Protein AF-Q6MTK4-F1 (afdb_monomer_lite)

Sequence (195 aa):
MFCILNFSNILISFLIGVLLAFVKTGQNRVIIFNFYILFFTCCLLFVLILKMIQFFFNKNLEDKTTYIVLTNQVSRNKFFISQYFLIILILAINVLVSFLLINLAYSVFNRFKYDIFILKMTLVYLLYNLFASFCLINFISMLMFLFSLQTTTIICTLLLSLCFVANIPMSFVRANEKSYSIKVLTQIITMKILS

Foldseek 3Di:
DLVVLLVVLLVLLQVLLQVLQPDPDPVVSVLSVVVSLLCCLLPRLLVNLLVLLCCVVVVCVPVCVVVVVVVVVDDPVVVVVVSLVVSLVVSLVSLVSSLCSSVVSNCVSNVNPDDPVVVVVSVVSSVVSSVSSVVSNVVLVVVVVVDPSVVSVVVSVVVSVVSVVVVVVVSVVVVVVVVVVVVVVVVVVVVVVVD

Structure (mmCIF, N/CA/C/O backbone):
data_AF-Q6MTK4-F1
#
_entry.id   AF-Q6MTK4-F1
#
loop_
_atom_site.group_PDB
_atom_site.id
_atom_site.type_symbol
_atom_site.label_atom_id
_atom_site.label_alt_id
_atom_site.label_comp_id
_atom_site.label_asym_id
_atom_site.label_entity_id
_atom_site.label_seq_id
_atom_site.pdbx_PDB_ins_code
_atom_site.Cartn_x
_atom_site.Cartn_y
_atom_site.Cartn_z
_atom_site.occupancy
_atom_site.B_iso_or_equiv
_atom_site.auth_seq_id
_atom_site.auth_comp_id
_atom_site.auth_asym_id
_atom_site.auth_atom_id
_atom_site.pdbx_PDB_model_num
ATOM 1 N N . MET A 1 1 ? 1.051 -16.784 -8.066 1.00 60.72 1 MET A N 1
ATOM 2 C CA . MET A 1 1 ? 1.535 -15.957 -6.932 1.00 60.72 1 MET A CA 1
ATOM 3 C C . MET A 1 1 ? 0.798 -14.621 -6.820 1.00 60.72 1 MET A C 1
ATOM 5 O O . MET A 1 1 ? 0.265 -14.350 -5.755 1.00 60.72 1 MET A O 1
ATOM 9 N N . PHE A 1 2 ? 0.694 -13.822 -7.890 1.00 63.38 2 PHE A N 1
ATOM 10 C CA . PHE A 1 2 ? -0.024 -12.533 -7.863 1.00 63.38 2 PHE A CA 1
ATOM 11 C C . PHE A 1 2 ? -1.492 -12.652 -7.403 1.00 63.38 2 PHE A C 1
ATOM 13 O O . PHE A 1 2 ? -1.916 -11.924 -6.513 1.00 63.38 2 PHE A O 1
ATOM 20 N N . CYS A 1 3 ? -2.242 -13.639 -7.910 1.00 66.50 3 CYS A N 1
ATOM 21 C CA . CYS A 1 3 ? -3.623 -13.898 -7.472 1.00 66.50 3 CYS A CA 1
ATOM 22 C C . CYS A 1 3 ? -3.727 -14.239 -5.977 1.00 66.50 3 CYS A C 1
ATOM 24 O O . CYS A 1 3 ? -4.651 -13.785 -5.315 1.00 66.50 3 CYS A O 1
ATOM 26 N N . ILE A 1 4 ? -2.757 -14.985 -5.436 1.00 74.12 4 ILE A N 1
ATOM 27 C CA . ILE A 1 4 ? -2.718 -15.370 -4.015 1.00 74.12 4 ILE A CA 1
ATOM 28 C C . ILE A 1 4 ? -2.486 -14.130 -3.141 1.00 74.12 4 ILE A C 1
ATOM 30 O O . ILE A 1 4 ? -3.143 -13.963 -2.119 1.00 74.12 4 ILE A O 1
ATOM 34 N N . LEU A 1 5 ? -1.590 -13.234 -3.568 1.00 73.31 5 LEU A N 1
ATOM 35 C CA . LEU A 1 5 ? -1.302 -11.977 -2.871 1.00 73.31 5 LEU A CA 1
ATOM 36 C C . LEU A 1 5 ? -2.512 -11.033 -2.863 1.00 73.31 5 LEU A C 1
ATOM 38 O O . LEU A 1 5 ? -2.860 -10.511 -1.809 1.00 73.31 5 LEU A O 1
ATOM 42 N N . ASN A 1 6 ? -3.197 -10.875 -4.000 1.00 74.56 6 ASN A N 1
ATOM 43 C CA . ASN A 1 6 ? -4.421 -10.070 -4.066 1.00 74.56 6 ASN A CA 1
ATOM 44 C C . ASN A 1 6 ? -5.559 -10.683 -3.238 1.00 74.56 6 ASN A C 1
ATOM 46 O O . ASN A 1 6 ? -6.268 -9.961 -2.542 1.00 74.56 6 ASN A O 1
ATOM 50 N N . PHE A 1 7 ? -5.710 -12.010 -3.260 1.00 75.44 7 PHE A N 1
ATOM 51 C CA . PHE A 1 7 ? -6.707 -12.698 -2.441 1.00 75.44 7 PHE A CA 1
ATOM 52 C C . PHE A 1 7 ? -6.439 -12.512 -0.942 1.00 75.44 7 PHE A C 1
ATOM 54 O O . PHE A 1 7 ? -7.348 -12.169 -0.192 1.00 75.44 7 PHE A O 1
ATOM 61 N N . SER A 1 8 ? -5.180 -12.654 -0.514 1.00 75.38 8 SER A N 1
ATOM 62 C CA . SER A 1 8 ? -4.762 -12.373 0.864 1.00 75.38 8 SER A CA 1
ATOM 63 C C . SER A 1 8 ? -5.071 -10.926 1.265 1.00 75.38 8 SER A C 1
ATOM 65 O O . SER A 1 8 ? -5.618 -10.679 2.338 1.00 75.38 8 SER A O 1
ATOM 67 N N . ASN A 1 9 ? -4.815 -9.970 0.365 1.00 78.00 9 ASN A N 1
ATOM 68 C CA . ASN A 1 9 ? -5.098 -8.556 0.597 1.00 78.00 9 ASN A CA 1
ATOM 69 C C . ASN A 1 9 ? -6.597 -8.277 0.829 1.00 78.00 9 ASN A C 1
ATOM 71 O O . ASN A 1 9 ? -6.975 -7.556 1.756 1.00 78.00 9 ASN A O 1
ATOM 75 N N . ILE A 1 10 ? -7.457 -8.900 0.020 1.00 79.06 10 ILE A N 1
ATOM 76 C CA . ILE A 1 10 ? -8.918 -8.825 0.155 1.00 79.06 10 ILE A CA 1
ATOM 77 C C . ILE A 1 10 ? -9.374 -9.448 1.479 1.00 79.06 10 ILE A C 1
ATOM 79 O O . ILE A 1 10 ? -10.159 -8.840 2.207 1.00 79.06 10 ILE A O 1
ATOM 83 N N . LEU A 1 11 ? -8.856 -10.632 1.818 1.00 79.81 11 LEU A N 1
ATOM 84 C CA . LEU A 1 11 ? -9.228 -11.369 3.026 1.00 79.81 11 LEU A CA 1
ATOM 85 C C . LEU A 1 11 ? -8.862 -10.585 4.295 1.00 79.81 11 LEU A C 1
ATOM 87 O O . LEU A 1 11 ? -9.687 -10.437 5.195 1.00 79.81 11 LEU A O 1
ATOM 91 N N . ILE A 1 12 ? -7.655 -10.021 4.344 1.00 78.00 12 ILE A N 1
ATOM 92 C CA . ILE A 1 12 ? -7.174 -9.222 5.478 1.00 78.00 12 ILE A CA 1
ATOM 93 C C . ILE A 1 12 ? -7.976 -7.919 5.621 1.00 78.00 12 ILE A C 1
ATOM 95 O O . ILE A 1 12 ? -8.372 -7.564 6.733 1.00 78.00 12 ILE A O 1
ATOM 99 N N . SER A 1 13 ? -8.296 -7.252 4.506 1.00 76.81 13 SER A N 1
ATOM 100 C CA . SER A 1 13 ? -9.157 -6.058 4.506 1.00 76.81 13 SER A CA 1
ATOM 101 C C . SER A 1 13 ? -10.563 -6.363 5.033 1.00 76.81 13 SER A C 1
ATOM 103 O O . SER A 1 13 ? -11.126 -5.590 5.810 1.00 76.81 13 SER A O 1
ATOM 105 N N . PHE A 1 14 ? -11.118 -7.519 4.659 1.00 77.31 14 PHE A N 1
ATOM 106 C CA . PHE A 1 14 ? -12.426 -7.969 5.124 1.00 77.31 14 PHE A CA 1
ATOM 107 C C . PHE A 1 14 ? -12.434 -8.290 6.626 1.00 77.31 14 PHE A C 1
ATOM 109 O O . PHE A 1 14 ? -13.277 -7.766 7.354 1.00 77.31 14 PHE A O 1
ATOM 116 N N . LEU A 1 15 ? -11.470 -9.084 7.113 1.00 77.94 15 LEU A N 1
ATOM 117 C CA . LEU A 1 15 ? -11.351 -9.436 8.537 1.00 77.94 15 LEU A CA 1
ATOM 118 C C . LEU A 1 15 ? -11.290 -8.199 9.437 1.00 77.94 15 LEU A C 1
ATOM 120 O O . LEU A 1 15 ? -11.853 -8.181 10.529 1.00 77.94 15 LEU A O 1
ATOM 124 N N . ILE A 1 16 ? -10.629 -7.145 8.974 1.00 74.81 16 ILE A N 1
ATOM 125 C CA . ILE A 1 16 ? -10.459 -5.922 9.754 1.00 74.81 16 ILE A CA 1
ATOM 126 C C . ILE A 1 16 ? -11.724 -5.072 9.752 1.00 74.81 16 ILE A C 1
ATOM 128 O O . ILE A 1 16 ? -12.094 -4.542 10.801 1.00 74.81 16 ILE A O 1
ATOM 132 N N . GLY A 1 17 ? -12.434 -5.002 8.624 1.00 69.31 17 GLY A N 1
ATOM 133 C CA . GLY A 1 17 ? -13.769 -4.406 8.575 1.00 69.31 17 GLY A CA 1
ATOM 134 C C . GLY A 1 17 ? -14.740 -5.071 9.560 1.00 69.31 17 GLY A C 1
ATOM 135 O O . GLY A 1 17 ? -15.488 -4.377 10.249 1.00 69.31 17 GLY A O 1
ATOM 136 N N . VAL A 1 18 ? -14.658 -6.400 9.702 1.00 72.44 18 VAL A N 1
ATOM 137 C CA . VAL A 1 18 ? -15.416 -7.171 10.703 1.00 72.44 18 VAL A CA 1
ATOM 138 C C . VAL A 1 18 ? -14.974 -6.809 12.128 1.00 72.44 18 VAL A C 1
ATOM 140 O O . VAL A 1 18 ? -15.808 -6.459 12.961 1.00 72.44 18 VAL A O 1
ATOM 143 N N . LEU A 1 19 ? -13.668 -6.835 12.422 1.00 75.19 19 LEU A N 1
ATOM 144 C CA . LEU A 1 19 ? -13.130 -6.524 13.756 1.00 75.19 19 LEU A CA 1
ATOM 145 C C . LEU A 1 19 ? -13.507 -5.113 14.232 1.00 75.19 19 LEU A C 1
ATOM 147 O O . LEU A 1 19 ? -13.861 -4.926 15.396 1.00 75.19 19 LEU A O 1
ATOM 151 N N . LEU A 1 20 ? -13.493 -4.124 13.335 1.00 70.31 20 LEU A N 1
ATOM 152 C CA . LEU A 1 20 ? -13.899 -2.746 13.634 1.00 70.31 20 LEU A CA 1
ATOM 153 C C . LEU A 1 20 ? -15.371 -2.629 14.038 1.00 70.31 20 LEU A C 1
ATOM 155 O O . LEU A 1 20 ? -15.706 -1.768 14.853 1.00 70.31 20 LEU A O 1
ATOM 159 N N . ALA A 1 21 ? -16.241 -3.483 13.497 1.00 66.81 21 ALA A N 1
ATOM 160 C CA . ALA A 1 21 ? -17.661 -3.474 13.823 1.00 66.81 21 ALA A CA 1
ATOM 161 C C . ALA A 1 21 ? -17.961 -4.054 15.217 1.00 66.81 21 ALA A C 1
ATOM 163 O O . ALA A 1 21 ? -18.897 -3.611 15.881 1.00 66.81 21 ALA A O 1
ATOM 164 N N . PHE A 1 22 ? -17.147 -4.998 15.702 1.00 70.62 22 PHE A N 1
ATOM 165 C CA . PHE A 1 22 ? -17.335 -5.607 17.025 1.00 70.62 22 PHE A CA 1
ATOM 166 C C . PHE A 1 22 ? -16.818 -4.744 18.188 1.00 70.62 22 PHE A C 1
ATOM 168 O O . PHE A 1 22 ? -17.262 -4.902 19.328 1.00 70.62 22 PHE A O 1
ATOM 175 N N . VAL A 1 23 ? -15.906 -3.803 17.932 1.00 70.81 23 VAL A N 1
ATOM 176 C CA . VAL A 1 23 ? -15.294 -2.979 18.985 1.00 70.81 23 VAL A CA 1
ATOM 177 C C . VAL A 1 23 ? -16.177 -1.773 19.305 1.00 70.81 23 VAL A C 1
ATOM 179 O O . VAL A 1 23 ? -16.323 -0.852 18.507 1.00 70.81 23 VAL A O 1
ATOM 182 N N . LYS A 1 24 ? -16.754 -1.726 20.510 1.00 62.00 24 LYS A N 1
ATOM 183 C CA . LYS A 1 24 ? -17.695 -0.660 20.907 1.00 62.00 24 LYS A CA 1
ATOM 184 C C . LYS A 1 24 ? -17.018 0.641 21.359 1.00 62.00 24 LYS A C 1
ATOM 186 O O . LYS A 1 24 ? -17.607 1.704 21.190 1.00 62.00 24 LYS A O 1
ATOM 191 N N . THR A 1 25 ? -15.785 0.591 21.867 1.00 69.12 25 THR A N 1
ATOM 192 C CA . THR A 1 25 ? -15.060 1.762 22.394 1.00 69.12 25 THR A CA 1
ATOM 193 C C . THR A 1 25 ? -14.226 2.471 21.320 1.00 69.12 25 THR A C 1
ATOM 195 O O . THR A 1 25 ? -13.379 1.864 20.665 1.00 69.12 25 THR A O 1
ATOM 198 N N . GLY A 1 26 ? -14.419 3.787 21.161 1.00 62.69 26 GLY A N 1
ATOM 199 C CA . GLY A 1 26 ? -13.743 4.584 20.125 1.00 62.69 26 GLY A CA 1
ATOM 200 C C . GLY A 1 26 ? -12.209 4.570 20.210 1.00 62.69 26 GLY A C 1
ATOM 201 O O . GLY A 1 26 ? -11.541 4.496 19.183 1.00 62.69 26 GLY A O 1
ATOM 202 N N . GLN A 1 27 ? -11.634 4.552 21.419 1.00 64.38 27 GLN A N 1
ATOM 203 C CA . GLN A 1 27 ? -10.176 4.478 21.601 1.00 64.38 27 GLN A CA 1
ATOM 204 C C . GLN A 1 27 ? -9.577 3.147 21.122 1.00 64.38 27 GLN A C 1
ATOM 206 O O . GLN A 1 27 ? -8.535 3.158 20.467 1.00 64.38 27 GLN A O 1
ATOM 211 N N . ASN A 1 28 ? -10.239 2.016 21.388 1.00 66.44 28 ASN A N 1
ATOM 212 C CA . ASN A 1 28 ? -9.740 0.708 20.956 1.00 66.44 28 ASN A CA 1
ATOM 213 C C . ASN A 1 28 ? -9.882 0.524 19.441 1.00 66.44 28 ASN A C 1
ATOM 215 O O . ASN A 1 28 ? -8.996 -0.071 18.828 1.00 66.44 28 ASN A O 1
ATOM 219 N N . ARG A 1 29 ? -10.922 1.106 18.815 1.00 68.25 29 ARG A N 1
ATOM 220 C CA . ARG A 1 29 ? -11.047 1.138 17.344 1.00 68.25 29 ARG A CA 1
ATOM 221 C C . ARG A 1 29 ? -9.829 1.797 16.696 1.00 68.25 29 ARG A C 1
ATOM 223 O O . ARG A 1 29 ? -9.283 1.255 15.744 1.00 68.25 29 ARG A O 1
ATOM 230 N N . VAL A 1 30 ? -9.369 2.928 17.239 1.00 67.75 30 VAL A N 1
ATOM 231 C CA . VAL A 1 30 ? -8.218 3.668 16.693 1.00 67.75 30 VAL A CA 1
ATOM 232 C C . VAL A 1 30 ? -6.913 2.881 16.822 1.00 67.75 30 VAL A C 1
ATOM 234 O O . VAL A 1 30 ? -6.107 2.887 15.897 1.00 67.75 30 VAL A O 1
ATOM 237 N N . ILE A 1 31 ? -6.695 2.191 17.946 1.00 68.94 31 ILE A N 1
ATOM 238 C CA . ILE A 1 31 ? -5.474 1.399 18.168 1.00 68.94 31 ILE A CA 1
ATOM 239 C C . ILE A 1 31 ? -5.417 0.215 17.195 1.00 68.94 31 ILE A C 1
ATOM 241 O O . ILE A 1 31 ? -4.400 0.025 16.528 1.00 68.94 31 ILE A O 1
ATOM 245 N N . ILE A 1 32 ? -6.519 -0.531 17.066 1.00 69.94 32 ILE A N 1
ATOM 246 C CA . ILE A 1 32 ? -6.615 -1.677 16.148 1.00 69.94 32 ILE A CA 1
ATOM 247 C C . ILE A 1 32 ? -6.462 -1.213 14.696 1.00 69.94 32 ILE A C 1
ATOM 249 O O . ILE A 1 32 ? -5.734 -1.835 13.924 1.00 69.94 32 ILE A O 1
ATOM 253 N N . PHE A 1 33 ? -7.079 -0.087 14.332 1.00 72.25 33 PHE A N 1
ATOM 254 C CA . PHE A 1 33 ? -6.948 0.471 12.990 1.00 72.25 33 PHE A CA 1
ATOM 255 C C . PHE A 1 33 ? -5.520 0.942 12.691 1.00 72.25 33 PHE A C 1
ATOM 257 O O . PHE A 1 33 ? -5.000 0.652 11.623 1.00 72.25 33 PHE A O 1
ATOM 264 N N . ASN A 1 34 ? -4.837 1.606 13.626 1.00 70.38 34 ASN A N 1
ATOM 265 C CA . ASN A 1 34 ? -3.447 2.024 13.416 1.00 70.38 34 ASN A CA 1
ATOM 266 C C . ASN A 1 34 ? -2.497 0.832 13.248 1.00 70.38 34 ASN A C 1
ATOM 268 O O . ASN A 1 34 ? -1.618 0.874 12.389 1.00 70.38 34 ASN A O 1
ATOM 272 N N . PHE A 1 35 ? -2.686 -0.238 14.025 1.00 72.50 35 PHE A N 1
ATOM 273 C CA . PHE A 1 35 ? -1.920 -1.472 13.844 1.00 72.50 35 PHE A CA 1
ATOM 274 C C . PHE A 1 35 ? -2.186 -2.100 12.470 1.00 72.50 35 PHE A C 1
ATOM 276 O O . PHE A 1 35 ? -1.253 -2.502 11.777 1.00 72.50 35 PHE A O 1
ATOM 283 N N . TYR A 1 36 ? -3.451 -2.115 12.041 1.00 75.00 36 TYR A N 1
ATOM 284 C CA . TYR A 1 36 ? -3.834 -2.581 10.714 1.00 75.00 36 TYR A CA 1
ATOM 285 C C . TYR A 1 36 ? -3.172 -1.790 9.588 1.00 75.00 36 TYR A C 1
ATOM 287 O O . TYR A 1 36 ? -2.598 -2.395 8.686 1.00 75.00 36 TYR A O 1
ATOM 295 N N . ILE A 1 37 ? -3.236 -0.454 9.644 1.00 71.19 37 ILE A N 1
ATOM 296 C CA . ILE A 1 37 ? -2.606 0.417 8.646 1.00 71.19 37 ILE A CA 1
ATOM 297 C C . ILE A 1 37 ? -1.137 0.043 8.512 1.00 71.19 37 ILE A C 1
ATOM 299 O O . ILE A 1 37 ? -0.647 -0.173 7.409 1.00 71.19 37 ILE A O 1
ATOM 303 N N . LEU A 1 38 ? -0.453 -0.083 9.645 1.00 70.88 38 LEU A N 1
ATOM 304 C CA . LEU A 1 38 ? 0.968 -0.361 9.679 1.00 70.88 38 LEU A CA 1
ATOM 305 C C . LEU A 1 38 ? 1.298 -1.734 9.087 1.00 70.88 38 LEU A C 1
ATOM 307 O O . LEU A 1 38 ? 2.182 -1.843 8.242 1.00 70.88 38 LEU A O 1
ATOM 311 N N . PHE A 1 39 ? 0.550 -2.769 9.467 1.00 72.31 39 PHE A N 1
ATOM 312 C CA . PHE A 1 39 ? 0.705 -4.106 8.901 1.00 72.31 39 PHE A CA 1
ATOM 313 C C . PHE A 1 39 ? 0.428 -4.129 7.392 1.00 72.31 39 PHE A C 1
ATOM 315 O O . PHE A 1 39 ? 1.181 -4.727 6.625 1.00 72.31 39 PHE A O 1
ATOM 322 N N . PHE A 1 40 ? -0.623 -3.445 6.945 1.00 73.81 40 PHE A N 1
ATOM 323 C CA . PHE A 1 40 ? -1.000 -3.384 5.540 1.00 73.81 40 PHE A CA 1
ATOM 324 C C . PHE A 1 40 ? 0.052 -2.657 4.697 1.00 73.81 40 PHE A C 1
ATOM 326 O O . PHE A 1 40 ? 0.500 -3.185 3.678 1.00 73.81 40 PHE A O 1
ATOM 333 N N . THR A 1 41 ? 0.461 -1.456 5.116 1.00 70.19 41 THR A N 1
ATOM 334 C CA . THR A 1 41 ? 1.430 -0.632 4.384 1.00 70.19 41 THR A CA 1
ATOM 335 C C . THR A 1 41 ? 2.809 -1.285 4.385 1.00 70.19 41 THR A C 1
ATOM 337 O O . THR A 1 41 ? 3.450 -1.342 3.336 1.00 70.19 41 THR A O 1
ATOM 340 N N . CYS A 1 42 ? 3.257 -1.820 5.526 1.00 70.56 42 CYS A N 1
ATOM 341 C CA . CYS A 1 42 ? 4.552 -2.481 5.607 1.00 70.56 42 CYS A CA 1
ATOM 342 C C . CYS A 1 42 ? 4.535 -3.831 4.898 1.00 70.56 42 CYS A C 1
ATOM 344 O O . CYS A 1 42 ? 5.324 -4.011 3.991 1.00 70.56 42 CYS A O 1
ATOM 346 N N . CYS A 1 43 ? 3.667 -4.780 5.247 1.00 73.38 43 CYS A N 1
ATOM 347 C CA . CYS A 1 43 ? 3.792 -6.150 4.743 1.00 73.38 43 CYS A CA 1
ATOM 348 C C . CYS A 1 43 ? 3.125 -6.363 3.381 1.00 73.38 43 CYS A C 1
ATOM 350 O O . CYS A 1 43 ? 3.763 -6.862 2.456 1.00 73.38 43 CYS A O 1
ATOM 352 N N . LEU A 1 44 ? 1.847 -6.011 3.238 1.00 73.62 44 LEU A N 1
ATOM 353 C CA . LEU A 1 44 ? 1.079 -6.383 2.044 1.00 73.62 44 LEU A CA 1
ATOM 354 C C . LEU A 1 44 ? 1.423 -5.499 0.850 1.00 73.62 44 LEU A C 1
ATOM 356 O O . LEU A 1 44 ? 1.748 -6.005 -0.224 1.00 73.62 44 LEU A O 1
ATOM 36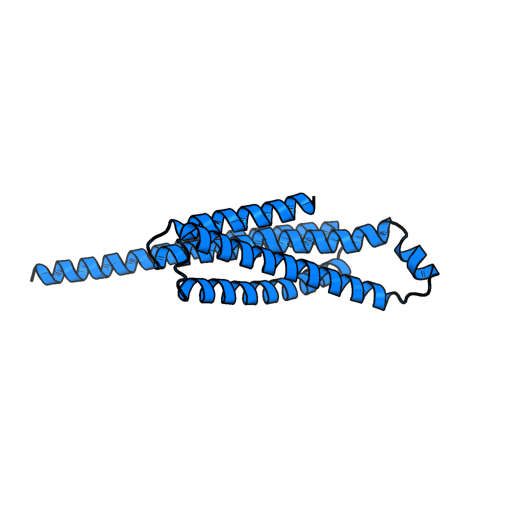0 N N . LEU A 1 45 ? 1.394 -4.182 1.047 1.00 76.31 45 LEU A N 1
ATOM 361 C CA . LEU A 1 45 ? 1.603 -3.220 -0.026 1.00 76.31 45 LEU A CA 1
ATOM 362 C C . LEU A 1 45 ? 3.049 -3.269 -0.540 1.00 76.31 45 LEU A C 1
ATOM 364 O O . LEU A 1 45 ? 3.273 -3.292 -1.748 1.00 76.31 45 LEU A O 1
ATOM 368 N N . PHE A 1 46 ? 4.030 -3.403 0.355 1.00 7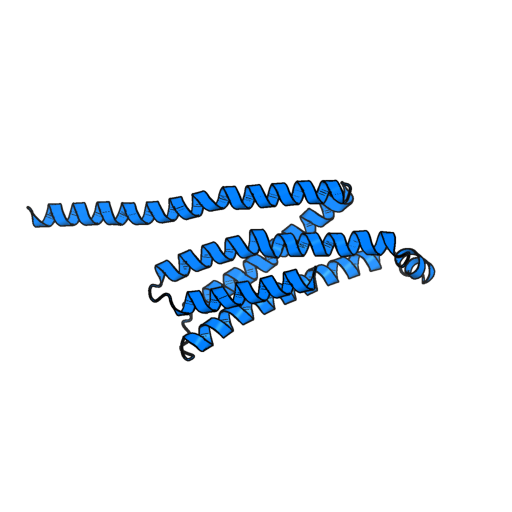9.00 46 PHE A N 1
ATOM 369 C CA . PHE A 1 46 ? 5.438 -3.533 -0.021 1.00 79.00 46 PHE A CA 1
ATOM 370 C C . PHE A 1 46 ? 5.734 -4.807 -0.824 1.00 79.00 46 PHE A C 1
ATOM 372 O O . PHE A 1 46 ? 6.351 -4.737 -1.889 1.00 79.00 46 PHE A O 1
ATOM 379 N N . VAL A 1 47 ? 5.281 -5.978 -0.352 1.00 80.38 47 VAL A N 1
ATOM 380 C CA . VAL A 1 47 ? 5.509 -7.255 -1.055 1.00 80.38 47 VAL A CA 1
ATOM 381 C C . VAL A 1 47 ? 4.818 -7.249 -2.419 1.00 80.38 47 VAL A C 1
ATOM 383 O O . VAL A 1 47 ? 5.378 -7.757 -3.395 1.00 80.38 47 VAL A O 1
ATOM 386 N N . LEU A 1 48 ? 3.634 -6.639 -2.511 1.00 78.56 48 LEU A N 1
ATOM 387 C CA . LEU A 1 48 ? 2.905 -6.496 -3.766 1.00 78.56 48 LEU A CA 1
ATOM 388 C C . LEU A 1 48 ? 3.664 -5.603 -4.759 1.00 78.56 48 LEU A C 1
ATOM 390 O O . LEU A 1 48 ? 3.854 -6.020 -5.901 1.00 78.56 48 LEU A O 1
ATOM 394 N N . ILE A 1 49 ? 4.184 -4.445 -4.332 1.00 78.69 49 ILE A N 1
ATOM 395 C CA . ILE A 1 49 ? 5.020 -3.572 -5.180 1.00 78.69 49 ILE A CA 1
ATOM 396 C C . ILE A 1 49 ? 6.275 -4.308 -5.658 1.00 78.69 49 ILE A C 1
ATOM 398 O O . ILE A 1 49 ? 6.577 -4.309 -6.851 1.00 78.69 49 ILE A O 1
ATOM 402 N N . LEU A 1 50 ? 6.987 -4.974 -4.748 1.00 78.19 50 LEU A N 1
ATOM 403 C CA . LEU A 1 50 ? 8.213 -5.703 -5.065 1.00 78.19 50 LEU A CA 1
ATOM 404 C C . LEU A 1 50 ? 7.969 -6.791 -6.115 1.00 78.19 50 LEU A C 1
ATOM 406 O O . LEU A 1 50 ? 8.720 -6.897 -7.084 1.00 78.19 50 LEU A O 1
ATOM 410 N N . LYS A 1 51 ? 6.896 -7.575 -5.969 1.00 77.62 51 LYS A N 1
ATOM 411 C CA . LYS A 1 51 ? 6.551 -8.619 -6.941 1.00 77.62 51 LYS A CA 1
ATOM 412 C C . LYS A 1 51 ? 6.101 -8.051 -8.282 1.00 77.62 51 LYS A C 1
ATOM 414 O O . LYS A 1 51 ? 6.440 -8.633 -9.309 1.00 77.62 51 LYS A O 1
ATOM 419 N N . MET A 1 52 ? 5.393 -6.924 -8.284 1.00 75.50 52 MET A N 1
ATOM 420 C CA . MET A 1 52 ? 4.996 -6.236 -9.513 1.00 75.50 52 MET A CA 1
ATOM 421 C C . MET A 1 52 ? 6.213 -5.755 -10.297 1.00 75.50 52 MET A C 1
ATOM 423 O O . MET A 1 52 ? 6.341 -6.060 -11.480 1.00 75.50 52 MET A O 1
ATOM 427 N N . ILE A 1 53 ? 7.146 -5.081 -9.628 1.00 75.56 53 ILE A N 1
ATOM 428 C CA . ILE A 1 53 ? 8.372 -4.595 -10.261 1.00 75.56 53 ILE A CA 1
ATOM 429 C C . ILE A 1 53 ? 9.210 -5.779 -10.772 1.00 75.56 53 ILE A C 1
ATOM 431 O O . ILE A 1 53 ? 9.628 -5.777 -11.925 1.00 75.56 53 ILE A O 1
ATOM 435 N N . GLN A 1 54 ? 9.377 -6.846 -9.985 1.00 72.62 54 GLN A N 1
ATOM 436 C CA . GLN A 1 54 ? 10.084 -8.055 -10.438 1.00 72.62 54 GLN A CA 1
ATOM 437 C C . GLN A 1 54 ? 9.447 -8.693 -11.671 1.00 72.62 54 GLN A C 1
ATOM 439 O O . GLN A 1 54 ? 10.157 -9.079 -12.594 1.00 72.62 54 GLN A O 1
ATOM 444 N N . PHE A 1 55 ? 8.118 -8.804 -11.697 1.00 69.88 55 PHE A N 1
ATOM 445 C CA . PHE A 1 55 ? 7.398 -9.383 -12.825 1.00 69.88 55 PHE A CA 1
ATOM 446 C C . PHE A 1 55 ? 7.598 -8.562 -14.101 1.00 69.88 55 PHE A C 1
ATOM 448 O O . PHE A 1 55 ? 7.904 -9.130 -15.145 1.00 69.88 55 PHE A O 1
ATOM 455 N N . PHE A 1 56 ? 7.485 -7.235 -14.018 1.00 68.06 56 PHE A N 1
ATOM 456 C CA . PHE A 1 56 ? 7.681 -6.363 -15.173 1.00 68.06 56 PHE A CA 1
ATOM 457 C C . PHE A 1 56 ? 9.138 -6.342 -15.655 1.00 68.06 56 PHE A C 1
ATOM 459 O O . PHE A 1 56 ? 9.375 -6.438 -16.854 1.00 68.06 56 PHE A O 1
ATOM 466 N N . PHE A 1 57 ? 10.133 -6.293 -14.771 1.00 65.00 57 PHE A N 1
ATOM 467 C CA . PHE A 1 57 ? 11.529 -6.271 -15.218 1.00 65.00 57 PHE A CA 1
ATOM 468 C C . PHE A 1 57 ? 12.027 -7.642 -15.702 1.00 65.00 57 PHE A C 1
ATOM 470 O O . PHE A 1 57 ? 12.684 -7.708 -16.738 1.00 65.00 57 PHE A O 1
ATOM 477 N N . ASN A 1 58 ? 11.687 -8.740 -15.016 1.00 61.94 58 ASN A N 1
ATOM 478 C CA . ASN A 1 58 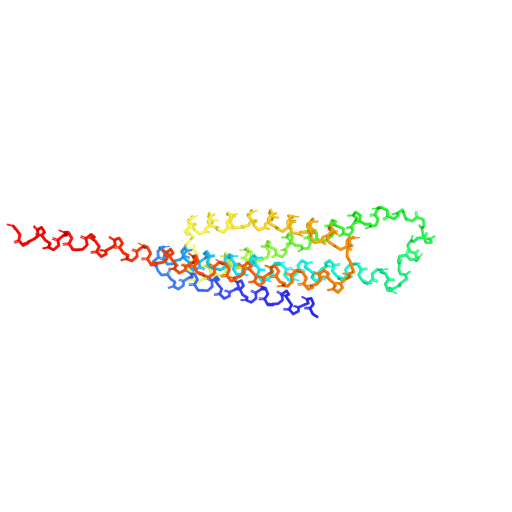? 12.214 -10.064 -15.362 1.00 61.94 58 ASN A CA 1
ATOM 479 C C . ASN A 1 58 ? 11.514 -10.668 -16.588 1.00 61.94 58 ASN A C 1
ATOM 481 O O . ASN A 1 58 ? 12.176 -11.143 -17.506 1.00 61.94 58 ASN A O 1
ATOM 485 N N . LYS A 1 59 ? 10.178 -10.568 -16.667 1.00 55.78 59 LYS A N 1
ATOM 486 C CA . LYS A 1 59 ? 9.421 -11.171 -17.773 1.00 55.78 59 LYS A CA 1
ATOM 487 C C . LYS A 1 59 ? 9.689 -10.487 -19.115 1.00 55.78 59 LYS A C 1
ATOM 489 O O . LYS A 1 59 ? 9.760 -11.157 -20.135 1.00 55.78 59 LYS A O 1
ATOM 494 N N . ASN A 1 60 ? 9.898 -9.168 -19.135 1.00 53.81 60 ASN A N 1
ATOM 495 C CA . ASN A 1 60 ? 10.217 -8.463 -20.383 1.00 53.81 60 ASN A CA 1
ATOM 496 C C . ASN A 1 60 ? 11.660 -8.698 -20.855 1.00 53.81 60 ASN A C 1
ATOM 498 O O . ASN A 1 60 ? 11.921 -8.643 -22.059 1.00 53.81 60 ASN A O 1
ATOM 502 N N . LEU A 1 61 ? 12.593 -8.994 -19.945 1.00 52.09 61 LEU A N 1
ATOM 503 C CA . LEU A 1 61 ? 13.946 -9.411 -20.320 1.00 52.09 61 LEU A CA 1
ATOM 504 C C . LEU A 1 61 ? 13.980 -10.860 -20.837 1.00 52.09 61 LEU A C 1
ATOM 506 O O . LEU A 1 61 ? 14.698 -11.132 -21.797 1.00 52.09 61 LEU A O 1
ATOM 510 N N . GLU A 1 62 ? 13.180 -11.763 -20.260 1.00 47.41 62 GLU A N 1
ATOM 511 C CA . GLU A 1 62 ? 13.169 -13.193 -20.609 1.00 47.41 62 GLU A CA 1
ATOM 512 C C . GLU A 1 62 ? 12.342 -13.528 -21.871 1.00 47.41 62 GLU A C 1
ATOM 514 O O . GLU A 1 62 ? 12.808 -14.304 -22.705 1.00 47.41 62 GLU A O 1
ATOM 519 N N . ASP A 1 63 ? 11.161 -12.928 -22.085 1.00 48.78 63 ASP A N 1
ATOM 520 C CA . ASP A 1 63 ? 10.215 -13.386 -23.130 1.00 48.78 63 ASP A CA 1
ATOM 521 C C . ASP A 1 63 ? 10.567 -12.969 -24.577 1.00 48.78 63 ASP A C 1
ATOM 523 O O . ASP A 1 63 ? 9.784 -13.210 -25.496 1.00 48.78 63 ASP A O 1
ATOM 527 N N . LYS A 1 64 ? 11.705 -12.302 -24.841 1.00 50.19 64 LYS A N 1
ATOM 528 C CA . LYS A 1 64 ? 12.031 -11.687 -26.159 1.00 50.19 64 LYS A CA 1
ATOM 529 C C . LYS A 1 64 ? 10.920 -10.769 -26.722 1.00 50.19 64 LYS A C 1
ATOM 531 O O . LYS A 1 64 ? 11.030 -10.270 -27.840 1.00 50.19 64 LYS A O 1
ATOM 536 N N . THR A 1 65 ? 9.883 -10.453 -25.952 1.00 53.16 65 THR A N 1
ATOM 537 C CA . THR A 1 65 ? 8.799 -9.523 -26.299 1.00 53.16 65 THR A CA 1
ATOM 538 C C . THR A 1 65 ? 9.327 -8.108 -26.464 1.00 53.16 65 THR A C 1
ATOM 540 O O . THR A 1 65 ? 8.906 -7.401 -27.373 1.00 53.16 65 THR A O 1
ATOM 543 N N . THR A 1 66 ? 10.343 -7.726 -25.686 1.00 50.97 66 THR A N 1
ATOM 544 C CA . THR A 1 66 ? 11.094 -6.484 -25.903 1.00 50.97 66 THR A CA 1
ATOM 545 C C . THR A 1 66 ? 11.761 -6.466 -27.280 1.00 50.97 66 THR A C 1
ATOM 547 O O . THR A 1 66 ? 11.786 -5.422 -27.921 1.00 50.97 66 THR A O 1
ATOM 550 N N . TYR A 1 67 ? 12.237 -7.617 -27.771 1.00 49.03 67 TYR A N 1
ATOM 551 C CA . TYR A 1 67 ? 12.793 -7.764 -29.119 1.00 49.03 67 TYR A CA 1
ATOM 552 C C . TYR A 1 67 ? 11.716 -7.589 -30.195 1.00 49.03 67 TYR A C 1
ATOM 554 O O . TYR A 1 67 ? 11.945 -6.829 -31.129 1.00 49.03 67 TYR A O 1
ATOM 562 N N . ILE A 1 68 ? 10.533 -8.195 -30.028 1.00 53.12 68 ILE A N 1
ATOM 563 C CA . ILE A 1 68 ? 9.384 -8.078 -30.952 1.00 53.12 68 ILE A CA 1
ATOM 564 C C . ILE A 1 68 ? 8.837 -6.637 -30.992 1.00 53.12 68 ILE A C 1
ATOM 566 O O . ILE A 1 68 ? 8.554 -6.094 -32.057 1.00 53.12 68 ILE A O 1
ATOM 570 N N . VAL A 1 69 ? 8.751 -5.967 -29.840 1.00 52.88 69 VAL A N 1
ATOM 571 C CA . VAL A 1 69 ? 8.325 -4.560 -29.731 1.00 52.88 69 VAL A CA 1
ATOM 572 C C . VAL A 1 69 ? 9.379 -3.601 -30.306 1.00 52.88 69 VAL A C 1
ATOM 574 O O . VAL A 1 69 ? 9.019 -2.618 -30.954 1.00 52.88 69 VAL A O 1
ATOM 577 N N . LEU A 1 70 ? 10.673 -3.912 -30.147 1.00 49.19 70 LEU A N 1
ATOM 578 C CA . LEU A 1 70 ? 11.778 -3.218 -30.824 1.00 49.19 70 LEU A CA 1
ATOM 579 C C . LEU A 1 70 ? 11.745 -3.423 -32.344 1.00 49.19 70 LEU A C 1
ATOM 581 O O . LEU A 1 70 ? 12.077 -2.494 -33.077 1.00 49.19 70 LEU A O 1
ATOM 585 N N . THR A 1 71 ? 11.316 -4.598 -32.822 1.00 52.06 71 THR A N 1
ATOM 586 C CA . THR A 1 71 ? 11.130 -4.842 -34.265 1.00 52.06 71 THR A CA 1
ATOM 587 C C . THR A 1 71 ? 9.944 -4.044 -34.819 1.00 52.06 71 THR A C 1
ATOM 589 O O . THR A 1 71 ? 9.992 -3.599 -35.960 1.00 52.06 71 THR A O 1
ATOM 592 N N . ASN A 1 72 ? 8.929 -3.766 -33.991 1.00 58.72 72 ASN A N 1
ATOM 593 C CA . ASN A 1 72 ? 7.757 -2.942 -34.318 1.00 58.72 72 ASN A CA 1
ATOM 594 C C . ASN A 1 72 ? 7.973 -1.413 -34.183 1.00 58.72 72 ASN A C 1
ATOM 596 O O . ASN A 1 72 ? 7.002 -0.665 -34.085 1.00 58.72 72 ASN A O 1
ATOM 600 N N . GLN A 1 73 ? 9.220 -0.921 -34.169 1.00 57.84 73 GLN A N 1
ATOM 601 C CA . GLN A 1 73 ? 9.569 0.515 -34.088 1.00 57.84 73 GLN A CA 1
ATOM 602 C C . GLN A 1 73 ? 9.012 1.284 -32.869 1.00 57.84 73 GLN A C 1
ATOM 604 O O . GLN A 1 73 ? 8.984 2.518 -32.858 1.00 57.84 73 GLN A O 1
ATOM 609 N N . VAL A 1 74 ? 8.597 0.607 -31.796 1.00 59.69 74 VAL A N 1
ATOM 610 C CA . VAL A 1 74 ? 8.167 1.311 -30.581 1.00 59.69 74 VAL A CA 1
ATOM 611 C C . VAL A 1 74 ? 9.405 1.739 -29.795 1.00 59.69 74 VAL A C 1
ATOM 613 O O . VAL A 1 74 ? 10.270 0.928 -29.463 1.00 59.69 74 VAL A O 1
ATOM 616 N N . SER A 1 75 ? 9.510 3.032 -29.481 1.00 62.78 75 SER A N 1
ATOM 617 C CA . SER A 1 75 ? 10.668 3.544 -28.751 1.00 62.78 75 SER A CA 1
ATOM 618 C C . SER A 1 75 ? 10.740 2.975 -27.328 1.00 62.78 75 SER A C 1
ATOM 620 O O . SER A 1 75 ? 9.753 2.963 -26.589 1.00 62.78 75 SER A O 1
ATOM 622 N N . ARG A 1 76 ? 11.942 2.541 -26.918 1.00 63.50 76 ARG A N 1
ATOM 623 C CA . ARG A 1 76 ? 12.216 1.922 -25.604 1.00 63.50 76 ARG A CA 1
ATOM 624 C C . ARG A 1 76 ? 11.661 2.734 -24.428 1.00 63.50 76 ARG A C 1
ATOM 626 O O . ARG A 1 76 ? 11.035 2.167 -23.539 1.00 63.50 76 ARG A O 1
ATOM 633 N N . ASN A 1 77 ? 11.807 4.061 -24.456 1.00 66.06 77 ASN A N 1
ATOM 634 C CA . ASN A 1 77 ? 11.287 4.934 -23.397 1.00 66.06 77 ASN A CA 1
ATOM 635 C C . ASN A 1 77 ? 9.759 4.894 -23.265 1.00 66.06 77 ASN A C 1
ATOM 637 O O . ASN A 1 77 ? 9.253 4.906 -22.147 1.00 66.06 77 ASN A O 1
ATOM 641 N N . LYS A 1 78 ? 9.012 4.818 -24.376 1.00 68.00 78 LYS A N 1
ATOM 642 C CA . LYS A 1 78 ? 7.541 4.767 -24.325 1.00 68.00 78 LYS A CA 1
ATOM 643 C C . LYS A 1 78 ? 7.057 3.484 -23.650 1.00 68.00 78 LYS A C 1
ATOM 645 O O . LYS A 1 78 ? 6.093 3.522 -22.890 1.00 68.00 78 LYS A O 1
ATOM 650 N N . PHE A 1 79 ? 7.761 2.374 -23.871 1.00 70.06 79 PHE A N 1
ATOM 651 C CA . PHE A 1 79 ? 7.467 1.098 -23.222 1.00 70.06 79 PHE A CA 1
ATOM 652 C C . PHE A 1 79 ? 7.711 1.153 -21.707 1.00 70.06 79 PHE A C 1
ATOM 654 O O . PHE A 1 79 ? 6.819 0.799 -20.938 1.00 70.06 79 PHE A O 1
ATOM 661 N N . PHE A 1 80 ? 8.859 1.678 -21.264 1.00 70.75 80 PHE A N 1
ATOM 662 C CA . PHE A 1 80 ? 9.153 1.834 -19.832 1.00 70.75 80 PHE A CA 1
ATOM 663 C C . PHE A 1 80 ? 8.160 2.762 -19.119 1.00 70.75 80 PHE A C 1
ATOM 665 O O . PHE A 1 80 ? 7.667 2.420 -18.045 1.00 70.75 80 PHE A O 1
ATOM 672 N N . ILE A 1 81 ? 7.810 3.900 -19.730 1.00 72.94 81 ILE A N 1
ATOM 673 C CA . ILE A 1 81 ? 6.832 4.845 -19.165 1.00 72.94 81 ILE A CA 1
ATOM 674 C C . ILE A 1 81 ? 5.446 4.196 -19.061 1.00 72.94 81 ILE A C 1
ATOM 676 O O . ILE A 1 81 ? 4.775 4.334 -18.039 1.00 72.94 81 ILE A O 1
ATOM 680 N N . SER A 1 82 ? 5.028 3.448 -20.088 1.00 76.19 82 SER A N 1
ATOM 681 C CA . SER A 1 82 ? 3.745 2.741 -20.076 1.00 76.19 82 SER A CA 1
ATOM 682 C C . SER A 1 82 ? 3.681 1.695 -18.961 1.00 76.19 82 SER A C 1
ATOM 684 O O . SER A 1 82 ? 2.683 1.633 -18.247 1.00 76.19 82 SER A O 1
ATOM 686 N N . GLN A 1 83 ? 4.755 0.932 -18.736 1.00 75.25 83 GLN A N 1
ATOM 687 C CA . GLN A 1 83 ? 4.799 -0.042 -17.641 1.00 75.25 83 GLN A CA 1
ATOM 688 C C . GLN A 1 83 ? 4.794 0.602 -16.263 1.00 75.25 83 GLN A C 1
ATOM 690 O O . GLN A 1 83 ? 4.065 0.150 -15.382 1.00 75.25 83 GLN A O 1
ATOM 695 N N . TYR A 1 84 ? 5.560 1.676 -16.084 1.00 78.50 84 TYR A N 1
ATOM 696 C CA . TYR A 1 84 ? 5.558 2.443 -14.844 1.00 78.50 84 TYR A CA 1
ATOM 697 C C . TYR A 1 84 ? 4.149 2.960 -14.512 1.00 78.50 84 TYR A C 1
ATOM 699 O O . TYR A 1 84 ? 3.670 2.795 -13.388 1.00 78.50 84 TYR A O 1
ATOM 707 N N . PHE A 1 85 ? 3.437 3.491 -15.511 1.00 80.88 85 PHE A N 1
ATOM 708 C CA . PHE A 1 85 ? 2.051 3.927 -15.354 1.00 80.88 85 PHE A CA 1
ATOM 709 C C . PHE A 1 85 ? 1.104 2.769 -14.997 1.00 80.88 85 PHE A C 1
ATOM 711 O O . PHE A 1 85 ? 0.262 2.904 -14.111 1.00 80.88 85 PHE A O 1
ATOM 718 N N . LEU A 1 86 ? 1.270 1.608 -15.636 1.00 81.25 86 LEU A N 1
ATOM 719 C CA . LEU A 1 86 ? 0.456 0.415 -15.387 1.00 81.25 86 LEU A CA 1
ATOM 720 C C . LEU A 1 86 ? 0.635 -0.105 -13.948 1.00 81.25 86 LEU A C 1
ATOM 722 O O . LEU A 1 86 ? -0.345 -0.453 -13.288 1.00 81.25 86 LEU A O 1
ATOM 726 N N . ILE A 1 87 ? 1.869 -0.094 -13.429 1.00 81.06 87 ILE A N 1
ATOM 727 C CA . ILE A 1 87 ? 2.173 -0.462 -12.036 1.00 81.06 87 ILE A CA 1
ATOM 728 C C . ILE A 1 87 ? 1.451 0.475 -11.061 1.00 81.06 87 ILE A C 1
ATOM 730 O O . ILE A 1 87 ? 0.780 -0.004 -10.144 1.00 81.06 87 ILE A O 1
ATOM 734 N N . ILE A 1 88 ? 1.541 1.792 -11.276 1.00 82.75 88 ILE A N 1
ATOM 735 C CA . ILE A 1 88 ? 0.857 2.791 -10.439 1.00 82.75 88 ILE A CA 1
ATOM 736 C C . ILE A 1 88 ? -0.658 2.578 -10.466 1.00 82.75 88 ILE A C 1
ATOM 738 O O . ILE A 1 88 ? -1.300 2.586 -9.417 1.00 82.75 88 ILE A O 1
ATOM 742 N N . LEU A 1 89 ? -1.229 2.343 -11.648 1.00 82.75 89 LEU A N 1
ATOM 743 C CA . LEU A 1 89 ? -2.668 2.169 -11.816 1.00 82.75 89 LEU A CA 1
ATOM 744 C C . LEU A 1 89 ? -3.182 0.910 -11.102 1.00 82.75 89 LEU A C 1
ATOM 746 O O . LEU A 1 89 ? -4.175 0.976 -10.379 1.00 82.75 89 LEU A O 1
ATOM 750 N N . ILE A 1 90 ? -2.485 -0.223 -11.228 1.00 82.50 90 ILE A N 1
ATOM 751 C CA . ILE A 1 90 ? -2.857 -1.463 -10.524 1.00 82.50 90 ILE A CA 1
ATOM 752 C C . ILE A 1 90 ? -2.773 -1.285 -9.003 1.00 82.50 90 ILE A C 1
ATOM 754 O O . ILE A 1 90 ? -3.616 -1.811 -8.270 1.00 82.50 90 ILE A O 1
ATOM 758 N N . LEU A 1 91 ? -1.777 -0.548 -8.509 1.00 81.50 91 LEU A N 1
ATOM 759 C CA . LEU A 1 91 ? -1.635 -0.268 -7.081 1.00 81.50 91 LEU A CA 1
ATOM 760 C C . LEU A 1 91 ? -2.741 0.648 -6.565 1.00 81.50 91 LEU A C 1
ATOM 762 O O . LEU A 1 91 ? -3.335 0.349 -5.530 1.00 81.50 91 LEU A O 1
ATOM 766 N N . ALA A 1 92 ? -3.069 1.703 -7.311 1.00 82.12 92 ALA A N 1
ATOM 767 C CA . ALA A 1 92 ? -4.172 2.593 -6.976 1.00 82.12 92 ALA A CA 1
ATOM 768 C C . ALA A 1 92 ? -5.498 1.824 -6.879 1.00 82.12 92 ALA A C 1
ATOM 770 O O . ALA A 1 92 ? -6.217 1.974 -5.892 1.00 82.12 92 ALA A O 1
ATOM 771 N N . ILE A 1 93 ? -5.782 0.933 -7.838 1.00 83.81 93 ILE A N 1
ATOM 772 C CA . ILE A 1 93 ? -6.973 0.070 -7.803 1.00 83.81 93 ILE A CA 1
ATOM 773 C C . ILE A 1 93 ? -6.955 -0.839 -6.570 1.00 83.81 93 ILE A C 1
ATOM 775 O O . ILE A 1 93 ? -7.960 -0.929 -5.873 1.00 83.81 93 ILE A O 1
ATOM 779 N N . ASN A 1 94 ? -5.827 -1.481 -6.253 1.00 82.25 94 ASN A N 1
ATOM 780 C CA . ASN A 1 94 ? -5.731 -2.359 -5.081 1.00 82.25 94 ASN A CA 1
ATOM 781 C C . ASN A 1 94 ? -5.989 -1.622 -3.762 1.00 82.25 94 ASN A C 1
ATOM 783 O O . ASN A 1 94 ? -6.723 -2.118 -2.902 1.00 82.25 94 ASN A O 1
ATOM 787 N N . VAL A 1 95 ? -5.412 -0.430 -3.602 1.00 81.94 95 VAL A N 1
ATOM 788 C CA . VAL A 1 95 ? -5.620 0.416 -2.420 1.00 81.94 95 VAL A CA 1
ATOM 789 C C . VAL A 1 95 ? -7.085 0.859 -2.324 1.00 81.94 95 VAL A C 1
ATOM 791 O O . VAL A 1 95 ? -7.676 0.801 -1.245 1.00 81.94 95 VAL A O 1
ATOM 794 N N . LEU A 1 96 ? -7.704 1.215 -3.453 1.00 82.50 96 LEU A N 1
ATOM 795 C CA . LEU A 1 96 ? -9.102 1.642 -3.521 1.00 82.50 96 LEU A CA 1
ATOM 796 C C . LEU A 1 96 ? -10.072 0.488 -3.211 1.00 82.50 96 LEU A C 1
ATOM 798 O O . LEU A 1 96 ? -10.985 0.656 -2.405 1.00 82.50 96 LEU A O 1
ATOM 802 N N . VAL A 1 97 ? -9.840 -0.707 -3.763 1.00 82.00 97 VAL A N 1
ATOM 803 C CA . VAL A 1 97 ? -10.621 -1.921 -3.456 1.00 82.00 97 VAL A CA 1
ATOM 804 C C . VAL A 1 97 ? -10.521 -2.276 -1.972 1.00 82.00 97 VAL A C 1
ATOM 806 O O . VAL A 1 97 ? -11.536 -2.576 -1.344 1.00 82.00 97 VAL A O 1
ATOM 809 N N . SER A 1 98 ? -9.324 -2.182 -1.388 1.00 80.31 98 SER A N 1
ATOM 810 C CA . SER A 1 98 ? -9.111 -2.446 0.042 1.00 80.31 98 SER A CA 1
ATOM 811 C C . SER A 1 98 ? -9.885 -1.448 0.915 1.00 80.31 98 SER A C 1
ATOM 813 O O . SER A 1 98 ? -10.556 -1.840 1.867 1.00 80.31 98 SER A O 1
ATOM 815 N N . PHE A 1 99 ? -9.867 -0.160 0.554 1.00 80.25 99 PHE A N 1
ATOM 816 C CA . PHE A 1 99 ? -10.655 0.882 1.219 1.00 80.25 99 PHE A CA 1
ATOM 817 C C . PHE A 1 99 ? -12.168 0.628 1.132 1.00 80.25 99 PHE A C 1
ATOM 819 O O . PHE A 1 99 ? -12.871 0.734 2.142 1.00 80.25 99 PHE A O 1
ATOM 826 N N . LEU A 1 100 ? -12.673 0.270 -0.053 1.00 80.00 100 LEU A N 1
ATOM 827 C CA . LEU A 1 100 ? -14.090 -0.034 -0.248 1.00 80.00 100 LEU A CA 1
ATOM 828 C C . LEU A 1 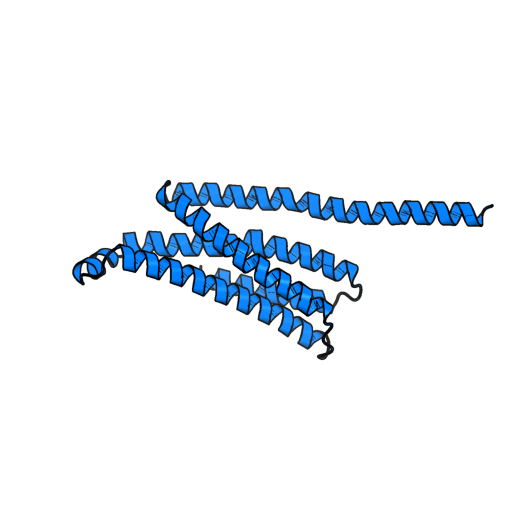100 ? -14.519 -1.238 0.590 1.00 80.00 100 LEU A C 1
ATOM 830 O O . LEU A 1 100 ? -15.552 -1.170 1.249 1.00 80.00 100 LEU A O 1
ATOM 834 N N . LEU A 1 101 ? -13.715 -2.302 0.625 1.00 81.12 101 LEU A N 1
ATOM 835 C CA . LEU A 1 101 ? -14.013 -3.503 1.407 1.00 81.12 101 LEU A CA 1
ATOM 836 C C . LEU A 1 101 ? -14.115 -3.220 2.906 1.00 81.12 101 LEU A C 1
ATOM 838 O O . LEU A 1 101 ? -15.056 -3.691 3.539 1.00 81.12 101 LEU A O 1
ATOM 842 N N . ILE A 1 102 ? -13.200 -2.423 3.468 1.00 78.75 102 ILE A N 1
ATOM 843 C CA . ILE A 1 102 ? -13.240 -2.055 4.893 1.00 78.75 102 ILE A CA 1
ATOM 844 C C . ILE A 1 102 ? -14.527 -1.286 5.209 1.00 78.75 102 ILE A C 1
ATOM 846 O O . ILE A 1 102 ? -15.225 -1.612 6.170 1.00 78.75 102 ILE A O 1
ATOM 850 N N . ASN A 1 103 ? -14.862 -0.284 4.392 1.00 78.75 103 ASN A N 1
ATOM 851 C CA . ASN A 1 103 ? -16.045 0.550 4.610 1.00 78.75 103 ASN A CA 1
ATOM 852 C C . ASN A 1 103 ? -17.357 -0.213 4.395 1.00 78.75 103 ASN A C 1
ATOM 854 O O . ASN A 1 103 ? -18.319 0.009 5.132 1.00 78.75 103 ASN A O 1
ATOM 858 N N . LEU A 1 104 ? -17.399 -1.114 3.412 1.00 77.62 104 LEU A N 1
ATOM 859 C CA . LEU A 1 104 ? -18.569 -1.936 3.117 1.00 77.62 104 LEU A CA 1
ATOM 860 C C . LEU A 1 104 ? -18.791 -2.963 4.231 1.00 77.62 104 LEU A C 1
ATOM 862 O O . LEU A 1 104 ? -19.891 -3.034 4.775 1.00 77.62 104 LEU A O 1
ATOM 866 N N . ALA A 1 105 ? -17.742 -3.683 4.643 1.00 75.62 105 ALA A N 1
ATOM 867 C CA . ALA A 1 105 ? -17.811 -4.604 5.773 1.00 75.62 105 ALA A CA 1
ATOM 868 C C . ALA A 1 105 ? -18.281 -3.877 7.044 1.00 75.62 105 ALA A C 1
ATOM 870 O O . ALA A 1 105 ? -19.251 -4.303 7.667 1.00 75.62 105 ALA A O 1
ATOM 871 N N . TYR A 1 106 ? -17.688 -2.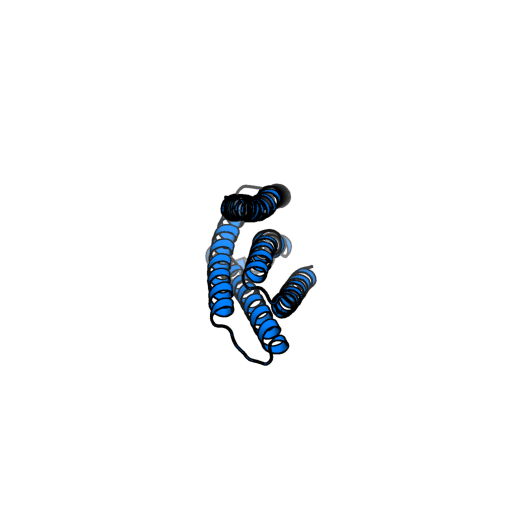727 7.375 1.00 73.88 106 TYR A N 1
ATOM 872 C CA . TYR A 1 106 ? -18.101 -1.944 8.540 1.00 73.88 106 TYR A CA 1
ATOM 873 C C . TYR A 1 106 ? -19.591 -1.548 8.499 1.00 73.88 106 TYR A C 1
ATOM 875 O O . TYR A 1 106 ? -20.303 -1.688 9.494 1.00 73.88 106 TYR A O 1
ATOM 883 N N . SER A 1 107 ? -20.087 -1.103 7.342 1.00 72.88 107 SER A N 1
ATOM 884 C CA . SER A 1 107 ? -21.485 -0.688 7.166 1.00 72.88 107 SER A CA 1
ATOM 885 C C . SER A 1 107 ? -22.489 -1.828 7.335 1.00 72.88 107 SER A C 1
ATOM 887 O O . SER A 1 107 ? -23.507 -1.668 8.018 1.00 72.88 107 SER A O 1
ATOM 889 N N . VAL A 1 108 ? -22.172 -2.997 6.765 1.00 75.06 108 VAL A N 1
ATOM 890 C CA . VAL A 1 108 ? -23.011 -4.202 6.837 1.00 75.06 108 VAL A CA 1
ATOM 891 C C . VAL A 1 108 ? -23.188 -4.653 8.286 1.00 75.06 108 VAL A C 1
ATOM 893 O O . VAL A 1 108 ? -24.309 -4.921 8.717 1.00 75.06 108 VAL A O 1
ATOM 896 N N . PHE A 1 109 ? -22.110 -4.672 9.074 1.00 70.38 109 PHE A N 1
ATOM 897 C CA . PHE A 1 109 ? -22.180 -5.112 10.470 1.00 70.38 109 PHE A CA 1
ATOM 898 C C . PHE A 1 109 ? -22.777 -4.061 11.420 1.00 70.38 109 PHE A C 1
ATOM 900 O O . PHE A 1 109 ? -23.314 -4.430 12.464 1.00 70.38 109 PHE A O 1
ATOM 907 N N . ASN A 1 110 ? -22.764 -2.773 11.057 1.00 69.75 110 ASN A N 1
ATOM 908 C CA . ASN A 1 110 ? -23.293 -1.687 11.892 1.00 69.75 110 ASN A CA 1
ATOM 909 C C . ASN A 1 110 ? -24.706 -1.206 11.485 1.00 69.75 110 ASN A C 1
ATOM 911 O O . ASN A 1 110 ? -25.132 -0.113 11.867 1.00 69.75 110 ASN A O 1
ATOM 915 N N . ARG A 1 111 ? -25.451 -2.021 10.715 1.00 66.75 111 ARG A N 1
ATOM 916 C CA . ARG A 1 111 ? -26.831 -1.748 10.250 1.00 66.75 111 ARG A CA 1
ATOM 917 C C . ARG A 1 111 ? -26.992 -0.377 9.568 1.00 66.75 111 ARG A C 1
ATOM 919 O O . ARG A 1 111 ? -27.962 0.329 9.838 1.00 66.75 111 ARG A O 1
ATOM 926 N N . PHE A 1 112 ? -26.039 0.018 8.719 1.00 62.00 112 PHE A N 1
ATOM 927 C CA . PHE A 1 112 ? -26.056 1.285 7.963 1.00 62.00 112 PHE A CA 1
ATOM 928 C C . PHE A 1 112 ? -26.061 2.584 8.797 1.00 62.00 112 PHE A C 1
ATOM 930 O O . PHE A 1 112 ? -26.225 3.671 8.240 1.00 62.00 112 PHE A O 1
ATOM 937 N N . LYS A 1 113 ? -25.813 2.528 10.114 1.00 60.22 113 LYS A N 1
ATOM 938 C CA . LYS A 1 113 ? -25.528 3.734 10.907 1.00 60.22 113 LYS A CA 1
ATOM 939 C C . LYS A 1 113 ? -24.067 4.135 10.699 1.00 60.22 113 LYS A C 1
ATOM 941 O O . LYS A 1 113 ? -23.160 3.585 11.324 1.00 60.22 113 LYS A O 1
ATOM 946 N N . TYR A 1 114 ? -23.848 5.063 9.770 1.00 59.16 114 TYR A N 1
ATOM 947 C CA . TYR A 1 114 ? -22.520 5.562 9.426 1.00 59.16 114 TYR A CA 1
ATOM 948 C C . TYR A 1 114 ? -22.037 6.622 10.418 1.00 59.16 114 TYR A C 1
ATOM 950 O O . TYR A 1 114 ? -22.514 7.755 10.420 1.00 59.16 114 TYR A O 1
ATOM 958 N N . ASP A 1 115 ? -21.023 6.274 11.209 1.00 66.31 115 ASP A N 1
ATOM 959 C CA . ASP A 1 115 ? -20.260 7.253 11.979 1.00 66.31 115 ASP A CA 1
ATOM 960 C C . ASP A 1 115 ? -19.263 7.984 11.061 1.00 66.31 115 ASP A C 1
ATOM 962 O O . ASP A 1 115 ? -18.346 7.380 10.495 1.00 66.31 115 ASP A O 1
ATOM 966 N N . ILE A 1 116 ? -19.382 9.315 10.977 1.00 72.56 116 ILE A N 1
ATOM 967 C CA . ILE A 1 116 ? -18.480 10.207 10.212 1.00 72.56 116 ILE A CA 1
ATOM 968 C C . ILE A 1 116 ? -17.004 10.015 10.617 1.00 72.56 116 ILE A C 1
ATOM 970 O O . ILE A 1 116 ? -16.091 10.225 9.815 1.00 72.56 116 ILE A O 1
ATOM 974 N N . PHE A 1 117 ? -16.758 9.586 11.857 1.00 71.81 117 PHE A N 1
ATOM 975 C CA . PHE A 1 117 ? -15.423 9.339 12.396 1.00 71.81 117 PHE A CA 1
ATOM 976 C C . PHE A 1 117 ? -14.643 8.274 11.607 1.00 71.81 117 PHE A C 1
ATOM 978 O O . PHE A 1 117 ? -13.475 8.482 11.279 1.00 71.81 117 PHE A O 1
ATOM 985 N N . ILE A 1 118 ? -15.285 7.158 11.247 1.00 72.19 118 ILE A N 1
ATOM 986 C CA . ILE A 1 118 ? -14.609 6.042 10.563 1.00 72.19 118 ILE A CA 1
ATOM 987 C C . ILE A 1 118 ? -14.343 6.367 9.096 1.00 72.19 118 ILE A C 1
ATOM 989 O O . ILE A 1 118 ? -13.286 6.018 8.569 1.00 72.19 118 ILE A O 1
ATOM 993 N N . LEU A 1 119 ? -15.238 7.124 8.459 1.00 73.69 119 LEU A N 1
ATOM 994 C CA . LEU A 1 119 ? -15.019 7.606 7.099 1.00 73.69 119 LEU A CA 1
ATOM 995 C C . LEU A 1 119 ? -13.799 8.538 7.022 1.00 73.69 119 LEU A C 1
ATOM 997 O O . LEU A 1 119 ? -12.950 8.375 6.151 1.00 73.69 119 LEU A O 1
ATOM 1001 N N . LYS A 1 120 ? -13.662 9.481 7.967 1.00 76.19 120 LYS A N 1
ATOM 1002 C CA . LYS A 1 120 ? -12.480 10.359 8.030 1.00 76.19 120 LYS A CA 1
ATOM 1003 C C . LYS A 1 120 ? -11.196 9.557 8.242 1.00 76.19 120 LYS A C 1
ATOM 1005 O O . LYS A 1 120 ? -10.196 9.821 7.581 1.00 76.19 120 LYS A O 1
ATOM 1010 N N . MET A 1 121 ? -11.230 8.558 9.124 1.00 74.00 121 MET A N 1
ATOM 1011 C CA . MET A 1 121 ? -10.062 7.728 9.426 1.00 74.00 121 MET A CA 1
ATOM 1012 C C . MET A 1 121 ? -9.603 6.902 8.215 1.00 74.00 121 MET A C 1
ATOM 1014 O O . MET A 1 121 ? -8.415 6.868 7.891 1.00 74.00 121 MET A O 1
ATOM 1018 N N . THR A 1 122 ? -10.546 6.279 7.507 1.00 80.44 122 THR A N 1
ATOM 1019 C CA . THR A 1 122 ? -10.257 5.475 6.311 1.00 80.44 122 THR A CA 1
ATOM 1020 C C . THR A 1 122 ? -9.819 6.331 5.119 1.00 80.44 122 THR A C 1
ATOM 1022 O O . THR A 1 122 ? -8.985 5.885 4.334 1.00 80.44 122 THR A O 1
ATOM 1025 N N . LEU A 1 123 ? -10.307 7.571 4.996 1.00 79.69 123 LEU A N 1
ATOM 1026 C CA . LEU A 1 123 ? -9.867 8.516 3.960 1.00 79.69 123 LEU A CA 1
ATOM 1027 C C . LEU A 1 123 ? -8.424 8.987 4.159 1.00 79.69 123 LEU A C 1
ATOM 1029 O O . LEU A 1 123 ? -7.649 9.009 3.204 1.00 79.69 123 LEU A O 1
ATOM 1033 N N . VAL A 1 124 ? -8.041 9.330 5.394 1.00 79.81 124 VAL A N 1
ATOM 1034 C CA . VAL A 1 124 ? -6.645 9.686 5.707 1.00 79.81 124 VAL A CA 1
ATOM 1035 C C . VAL A 1 124 ? -5.719 8.510 5.393 1.00 79.81 124 VAL A C 1
ATOM 1037 O O . VAL A 1 124 ? -4.657 8.697 4.800 1.00 79.81 124 VAL A O 1
ATOM 1040 N N . TYR A 1 125 ? -6.152 7.289 5.710 1.00 81.19 125 TYR A N 1
ATOM 1041 C CA . TYR A 1 125 ? -5.433 6.072 5.347 1.00 81.19 125 TYR A CA 1
ATOM 1042 C C . TYR A 1 125 ? -5.277 5.888 3.830 1.00 81.19 125 TYR A C 1
ATOM 1044 O O . TYR A 1 125 ? -4.179 5.570 3.375 1.00 81.19 125 TYR A O 1
ATOM 1052 N N . LEU A 1 126 ? -6.334 6.119 3.045 1.00 80.44 126 LEU A N 1
ATOM 1053 C CA . LEU A 1 126 ? -6.289 6.019 1.583 1.00 80.44 126 LEU A CA 1
ATOM 1054 C C . LEU A 1 126 ? -5.216 6.950 0.998 1.00 80.44 126 LEU A C 1
ATOM 1056 O O . LEU A 1 126 ? -4.370 6.509 0.219 1.00 80.44 126 LEU A O 1
ATOM 1060 N N . LEU A 1 127 ? -5.224 8.222 1.408 1.00 82.50 127 LEU A N 1
ATOM 1061 C CA . LEU A 1 127 ? -4.263 9.223 0.940 1.00 82.50 127 LEU A CA 1
ATOM 1062 C C . LEU A 1 127 ? -2.830 8.873 1.347 1.00 82.50 127 LEU A C 1
ATOM 1064 O O . LEU A 1 127 ? -1.919 8.947 0.521 1.00 82.50 127 LEU A O 1
ATOM 1068 N N . TYR A 1 128 ? -2.639 8.440 2.595 1.00 83.00 128 TYR A N 1
ATOM 1069 C CA . TYR A 1 128 ? -1.330 8.019 3.082 1.00 83.00 128 TYR A CA 1
ATOM 1070 C C . TYR A 1 128 ? -0.780 6.833 2.281 1.00 83.00 128 TYR A C 1
ATOM 1072 O O . TYR A 1 128 ? 0.373 6.861 1.854 1.00 83.00 128 TYR A O 1
ATOM 1080 N N . ASN A 1 129 ? -1.605 5.817 2.014 1.00 80.56 129 ASN A N 1
ATOM 1081 C CA . ASN A 1 129 ? -1.179 4.645 1.251 1.00 80.56 129 ASN A CA 1
ATOM 1082 C C . ASN A 1 129 ? -0.854 4.966 -0.207 1.00 80.56 129 ASN A C 1
ATOM 1084 O O . ASN A 1 129 ? 0.109 4.418 -0.738 1.00 80.56 129 ASN A O 1
ATOM 1088 N N . LEU A 1 130 ? -1.614 5.853 -0.853 1.00 83.69 130 LEU A N 1
ATOM 1089 C CA . LEU A 1 130 ? -1.301 6.293 -2.213 1.00 83.69 130 LEU A CA 1
ATOM 1090 C C . LEU A 1 130 ? 0.065 6.984 -2.258 1.00 83.69 130 LEU A C 1
ATOM 1092 O O . LEU A 1 130 ? 0.909 6.613 -3.075 1.00 83.69 130 LEU A O 1
ATOM 1096 N N . PHE A 1 131 ? 0.329 7.907 -1.332 1.00 84.12 131 PHE A N 1
ATOM 1097 C CA . PHE A 1 131 ? 1.619 8.593 -1.259 1.00 84.12 131 PHE A CA 1
ATOM 1098 C C . PHE A 1 131 ? 2.777 7.634 -0.939 1.00 84.12 131 PHE A C 1
ATOM 1100 O O . PHE A 1 131 ? 3.795 7.632 -1.631 1.00 84.12 131 PHE A O 1
ATOM 1107 N N . ALA A 1 132 ? 2.607 6.763 0.059 1.00 82.56 132 ALA A N 1
ATOM 1108 C CA . ALA A 1 132 ? 3.614 5.771 0.428 1.00 82.56 132 ALA A CA 1
ATOM 1109 C C . ALA A 1 132 ? 3.916 4.807 -0.731 1.00 82.56 132 ALA A C 1
ATOM 1111 O O . ALA A 1 132 ? 5.082 4.519 -1.005 1.00 82.56 132 ALA A O 1
ATOM 1112 N N . SER A 1 133 ? 2.883 4.355 -1.450 1.00 82.56 133 SER A N 1
ATOM 1113 C CA . SER A 1 133 ? 3.047 3.487 -2.617 1.00 82.56 133 SER A CA 1
ATOM 1114 C C . SER A 1 133 ? 3.849 4.167 -3.726 1.00 82.56 133 SER A C 1
ATOM 1116 O O . SER A 1 133 ? 4.762 3.557 -4.275 1.00 82.56 133 SER A O 1
ATOM 1118 N N . PHE A 1 134 ? 3.592 5.450 -3.995 1.00 84.06 134 PHE A N 1
ATOM 1119 C CA . PHE A 1 134 ? 4.334 6.220 -4.987 1.00 84.06 134 PHE A CA 1
ATOM 1120 C C . PHE A 1 134 ? 5.822 6.335 -4.626 1.00 84.06 134 PHE A C 1
ATOM 1122 O O . PHE A 1 134 ? 6.688 6.067 -5.461 1.00 84.06 134 PHE A O 1
ATOM 1129 N N . CYS A 1 135 ? 6.141 6.661 -3.370 1.00 84.31 135 CYS A N 1
ATOM 1130 C CA . CYS A 1 135 ? 7.526 6.705 -2.895 1.00 84.31 135 CYS A CA 1
ATOM 1131 C C . CYS A 1 135 ? 8.216 5.336 -3.006 1.00 84.31 135 CYS A C 1
ATOM 1133 O O . CYS A 1 135 ? 9.350 5.252 -3.480 1.00 84.31 135 CYS A O 1
ATOM 1135 N N . LEU A 1 136 ? 7.525 4.256 -2.626 1.00 82.69 136 LEU A N 1
ATOM 1136 C CA . LEU A 1 136 ? 8.061 2.895 -2.681 1.00 82.69 136 LEU A CA 1
ATOM 1137 C C . LEU A 1 136 ? 8.342 2.422 -4.110 1.00 82.69 136 LEU A C 1
ATOM 1139 O O . LEU A 1 136 ? 9.386 1.819 -4.344 1.00 82.69 136 LEU A O 1
ATOM 1143 N N . ILE A 1 137 ? 7.457 2.709 -5.070 1.00 84.88 137 ILE A N 1
ATOM 1144 C CA . ILE A 1 137 ? 7.682 2.356 -6.480 1.00 84.88 137 ILE A CA 1
ATOM 1145 C C . ILE A 1 137 ? 8.945 3.044 -6.996 1.00 84.88 137 ILE A C 1
ATOM 1147 O O . ILE A 1 137 ? 9.791 2.386 -7.597 1.00 84.88 137 ILE A O 1
ATOM 1151 N N . ASN A 1 138 ? 9.094 4.348 -6.739 1.00 84.56 138 ASN A N 1
ATOM 1152 C CA . ASN A 1 138 ? 10.268 5.104 -7.177 1.00 84.56 138 ASN A CA 1
ATOM 1153 C C . ASN A 1 138 ? 11.555 4.563 -6.545 1.00 84.56 138 ASN A C 1
ATOM 1155 O O . ASN A 1 138 ? 12.542 4.343 -7.246 1.00 84.56 138 ASN A O 1
ATOM 1159 N N . PHE A 1 139 ? 11.526 4.271 -5.242 1.00 84.06 139 PHE A N 1
ATOM 1160 C CA . PHE A 1 139 ? 12.670 3.710 -4.530 1.00 84.06 139 PHE A CA 1
ATOM 1161 C C . PHE A 1 139 ? 13.072 2.327 -5.062 1.00 84.06 139 PHE A C 1
ATOM 1163 O O . PHE A 1 139 ? 14.232 2.108 -5.405 1.00 84.06 139 PHE A O 1
ATOM 1170 N N . ILE A 1 140 ? 12.119 1.397 -5.183 1.00 82.25 140 ILE A N 1
ATOM 1171 C CA . ILE A 1 140 ? 12.400 0.030 -5.643 1.00 82.25 140 ILE A CA 1
ATOM 1172 C C . ILE A 1 140 ? 12.798 0.031 -7.124 1.00 82.25 140 ILE A C 1
ATOM 1174 O O . ILE A 1 140 ? 13.708 -0.703 -7.506 1.00 82.25 140 ILE A O 1
ATOM 1178 N N . SER A 1 141 ? 12.182 0.879 -7.954 1.00 77.75 141 SER A N 1
ATOM 1179 C CA . SER A 1 141 ? 12.581 1.032 -9.355 1.00 77.75 141 SER A CA 1
ATOM 1180 C C . SER A 1 141 ? 14.022 1.527 -9.474 1.00 77.75 141 SER A C 1
ATOM 1182 O O . SER A 1 141 ? 14.767 0.995 -10.289 1.00 77.75 141 SER A O 1
ATOM 1184 N N . MET A 1 142 ? 14.440 2.501 -8.659 1.00 81.06 142 MET A N 1
ATOM 1185 C CA . MET A 1 142 ? 15.830 2.970 -8.638 1.00 81.06 142 MET A CA 1
ATOM 1186 C C . MET A 1 142 ? 16.789 1.853 -8.210 1.00 81.06 142 MET A C 1
ATOM 1188 O O . MET A 1 142 ? 17.819 1.638 -8.847 1.00 81.06 142 MET A O 1
ATOM 1192 N N . LEU A 1 143 ? 16.428 1.102 -7.165 1.00 77.81 143 LEU A N 1
ATOM 1193 C CA . LEU A 1 143 ? 17.233 -0.007 -6.656 1.00 77.81 143 LEU A CA 1
ATOM 1194 C C . LEU A 1 143 ? 17.451 -1.089 -7.728 1.00 77.81 143 LEU A C 1
ATOM 1196 O O . LEU A 1 143 ? 18.552 -1.612 -7.865 1.00 77.81 143 LEU A O 1
ATOM 1200 N N . MET A 1 144 ? 16.410 -1.386 -8.509 1.00 76.31 144 MET A N 1
ATOM 1201 C CA . MET A 1 144 ? 16.431 -2.351 -9.616 1.00 76.31 144 MET A CA 1
ATOM 1202 C C . MET A 1 144 ? 17.319 -1.944 -10.790 1.00 76.31 144 MET A C 1
ATOM 1204 O O . MET A 1 144 ? 17.814 -2.819 -11.491 1.00 76.31 144 MET A O 1
ATOM 1208 N N . PHE A 1 145 ? 17.533 -0.646 -11.016 1.00 71.31 145 PHE A N 1
ATOM 1209 C CA . PHE A 1 145 ? 18.477 -0.186 -12.038 1.00 71.31 145 PHE A CA 1
ATOM 1210 C C . PHE A 1 145 ? 19.936 -0.276 -11.579 1.00 71.31 145 PHE A C 1
ATOM 1212 O O . PHE A 1 145 ? 20.823 -0.439 -12.412 1.00 71.31 145 PHE A O 1
ATOM 1219 N N . LEU A 1 146 ? 20.190 -0.166 -10.272 1.00 75.12 146 LEU A N 1
ATOM 1220 C CA . LEU A 1 146 ? 21.541 -0.169 -9.701 1.00 75.12 146 LEU A CA 1
ATOM 1221 C C . LEU A 1 146 ? 22.055 -1.576 -9.373 1.00 75.12 146 LEU A C 1
ATOM 1223 O O . LEU A 1 146 ? 23.258 -1.818 -9.420 1.00 75.12 146 LEU A O 1
ATOM 1227 N N . PHE A 1 147 ? 21.160 -2.501 -9.029 1.00 77.00 147 PHE A N 1
ATOM 1228 C CA . PHE A 1 147 ? 21.511 -3.823 -8.520 1.00 77.00 147 PHE A CA 1
ATOM 1229 C C . PHE A 1 147 ? 20.821 -4.943 -9.299 1.00 77.00 147 PHE A C 1
ATOM 1231 O O . PHE A 1 147 ? 19.763 -4.762 -9.897 1.00 77.00 147 PHE A O 1
ATOM 1238 N N . SER A 1 148 ? 21.392 -6.149 -9.235 1.00 76.00 148 SER A N 1
ATOM 1239 C CA . SER A 1 148 ? 20.745 -7.344 -9.784 1.00 76.00 148 SER A CA 1
ATOM 1240 C C . SER A 1 148 ? 19.417 -7.647 -9.072 1.00 76.00 148 SER A C 1
ATOM 1242 O O . SER A 1 148 ? 19.233 -7.316 -7.894 1.00 76.00 148 SER A O 1
ATOM 1244 N N . LEU A 1 149 ? 18.514 -8.349 -9.764 1.00 72.56 149 LEU A N 1
ATOM 1245 C CA . LEU A 1 149 ? 17.197 -8.744 -9.250 1.00 72.56 149 LEU A CA 1
ATOM 1246 C C . LEU A 1 149 ? 17.284 -9.439 -7.882 1.00 72.56 149 LEU A C 1
ATOM 1248 O O . LEU A 1 149 ? 16.496 -9.159 -6.988 1.00 72.56 149 LEU A O 1
ATOM 1252 N N . GLN A 1 150 ? 18.250 -10.343 -7.700 1.00 74.50 150 GLN A N 1
ATOM 1253 C CA . GLN A 1 150 ? 18.398 -11.100 -6.455 1.00 74.50 150 GLN A CA 1
ATOM 1254 C C . GLN A 1 150 ? 18.831 -10.191 -5.301 1.00 74.50 150 GLN A C 1
ATOM 1256 O O . GLN A 1 150 ? 18.233 -10.223 -4.226 1.00 74.50 150 GLN A O 1
ATOM 1261 N N . THR A 1 151 ? 19.801 -9.309 -5.539 1.00 78.12 151 THR A N 1
ATOM 1262 C CA . THR A 1 151 ? 20.288 -8.360 -4.529 1.00 78.12 151 THR A CA 1
ATOM 1263 C C . THR A 1 151 ? 19.222 -7.354 -4.097 1.00 78.12 151 THR A C 1
ATOM 1265 O O . THR A 1 151 ? 19.098 -7.084 -2.903 1.00 78.12 151 THR A O 1
ATOM 1268 N N . THR A 1 152 ? 18.384 -6.856 -5.014 1.00 81.56 152 THR A N 1
ATOM 1269 C CA . THR A 1 152 ? 17.281 -5.956 -4.639 1.00 81.56 152 THR A CA 1
ATOM 1270 C C . THR A 1 152 ? 16.233 -6.658 -3.792 1.00 81.56 152 THR A C 1
ATOM 1272 O O . THR A 1 152 ? 15.735 -6.065 -2.837 1.00 81.56 152 THR A O 1
ATOM 1275 N N . THR A 1 153 ? 15.933 -7.933 -4.077 1.00 80.50 153 THR A N 1
ATOM 1276 C CA . THR A 1 153 ? 14.990 -8.707 -3.257 1.00 80.50 153 THR A CA 1
ATOM 1277 C C . THR A 1 153 ? 15.454 -8.792 -1.805 1.00 80.50 153 THR A C 1
ATOM 1279 O O . THR A 1 153 ? 14.661 -8.518 -0.907 1.00 80.50 153 THR A O 1
ATOM 1282 N N . ILE A 1 154 ? 16.740 -9.090 -1.587 1.00 84.31 154 ILE A N 1
ATOM 1283 C CA . ILE A 1 154 ? 17.334 -9.266 -0.259 1.00 84.31 154 ILE A CA 1
ATOM 1284 C C . ILE A 1 154 ? 17.275 -7.948 0.515 1.00 84.31 154 ILE A C 1
ATOM 1286 O O . ILE A 1 154 ? 16.745 -7.913 1.628 1.00 84.31 154 ILE A O 1
ATOM 1290 N N . ILE A 1 155 ? 17.732 -6.849 -0.096 1.00 83.94 155 ILE A N 1
ATOM 1291 C CA . ILE A 1 155 ? 17.711 -5.512 0.516 1.00 83.94 155 ILE A CA 1
ATOM 1292 C C . ILE A 1 155 ? 16.279 -5.113 0.887 1.00 83.94 155 ILE A C 1
ATOM 1294 O O . ILE A 1 155 ? 16.026 -4.668 2.005 1.00 83.94 155 ILE A O 1
ATOM 1298 N N . CYS A 1 156 ? 15.319 -5.323 -0.014 1.00 82.19 156 CYS A N 1
ATOM 1299 C CA . CYS A 1 156 ? 13.923 -5.006 0.250 1.00 82.19 156 CYS A CA 1
ATOM 1300 C C . CYS A 1 156 ? 13.328 -5.865 1.376 1.00 82.19 156 CYS A C 1
ATOM 1302 O O . CYS A 1 156 ? 12.603 -5.337 2.215 1.00 82.19 156 CYS A O 1
ATOM 1304 N N . THR A 1 157 ? 13.638 -7.164 1.445 1.00 83.06 157 THR A N 1
ATOM 1305 C CA . THR A 1 157 ? 13.171 -8.023 2.549 1.00 83.06 157 THR A CA 1
ATOM 1306 C C . THR A 1 157 ? 13.788 -7.648 3.896 1.00 83.06 157 THR A C 1
ATOM 1308 O O . THR A 1 157 ? 13.092 -7.676 4.910 1.00 83.06 157 THR A O 1
ATOM 1311 N N . LEU A 1 158 ? 15.055 -7.224 3.917 1.00 84.12 158 LEU A N 1
ATOM 1312 C CA . LEU A 1 158 ? 15.699 -6.703 5.124 1.00 84.12 158 LEU A CA 1
ATOM 1313 C C . LEU A 1 158 ? 15.028 -5.407 5.583 1.00 84.12 158 LEU A C 1
ATOM 1315 O O . LEU A 1 158 ? 14.655 -5.295 6.749 1.00 84.12 158 LEU A O 1
ATOM 1319 N N . LEU A 1 159 ? 14.793 -4.471 4.661 1.00 84.00 159 LEU A N 1
ATOM 1320 C CA . LEU A 1 159 ? 14.117 -3.203 4.942 1.00 84.00 159 LEU A CA 1
ATOM 1321 C C . LEU A 1 159 ? 12.706 -3.439 5.498 1.00 84.00 159 LEU A C 1
ATOM 1323 O O . LEU A 1 159 ? 12.338 -2.855 6.515 1.00 84.00 159 LEU A O 1
ATOM 1327 N N . LEU A 1 160 ? 11.959 -4.372 4.900 1.00 82.25 160 LEU A N 1
ATOM 1328 C CA . LEU A 1 160 ? 10.658 -4.818 5.397 1.00 82.25 160 LEU A CA 1
ATOM 1329 C C . LEU A 1 160 ? 10.741 -5.333 6.840 1.00 82.25 160 LEU A C 1
ATOM 1331 O O . LEU A 1 160 ? 9.937 -4.935 7.684 1.00 82.25 160 LEU A O 1
ATOM 1335 N N . SER A 1 161 ? 11.714 -6.202 7.127 1.00 80.38 161 SER A N 1
ATOM 1336 C CA . SER A 1 161 ? 11.878 -6.785 8.459 1.00 80.38 161 SER A CA 1
ATOM 1337 C C . SER A 1 161 ? 12.224 -5.726 9.511 1.00 80.38 161 SER A C 1
ATOM 1339 O O . SER A 1 161 ? 11.614 -5.702 10.577 1.00 80.38 161 SER A O 1
ATOM 1341 N N . LEU A 1 162 ? 13.114 -4.783 9.184 1.00 80.50 162 LEU A N 1
ATOM 1342 C CA . LEU A 1 162 ? 13.498 -3.677 10.060 1.00 80.50 162 LEU A CA 1
ATOM 1343 C C . LEU A 1 162 ? 12.327 -2.726 10.317 1.00 80.50 162 LEU A C 1
ATOM 1345 O O . LEU A 1 162 ? 12.085 -2.355 11.464 1.00 80.50 162 LEU A O 1
ATOM 1349 N N . CYS A 1 163 ? 11.553 -2.378 9.283 1.00 77.19 163 CYS A N 1
ATOM 1350 C CA . CYS A 1 163 ? 10.346 -1.568 9.445 1.00 77.19 163 CYS A CA 1
ATOM 1351 C C . CYS A 1 163 ? 9.318 -2.254 10.349 1.00 77.19 163 CYS A C 1
ATOM 1353 O O . CYS A 1 163 ? 8.680 -1.593 11.165 1.00 77.19 163 CYS A O 1
ATOM 1355 N N . PHE A 1 164 ? 9.148 -3.569 10.234 1.00 72.50 164 PHE A N 1
ATOM 1356 C CA . PHE A 1 164 ? 8.211 -4.298 11.082 1.00 72.50 164 PHE A CA 1
ATOM 1357 C C . PHE A 1 164 ? 8.685 -4.343 12.542 1.00 72.50 164 PHE A C 1
ATOM 1359 O O . PHE A 1 164 ? 7.936 -3.982 13.450 1.00 72.50 164 PHE A O 1
ATOM 1366 N N . VAL A 1 165 ? 9.954 -4.696 12.765 1.00 76.62 165 VAL A N 1
ATOM 1367 C CA . VAL A 1 165 ? 10.558 -4.778 14.102 1.00 76.62 165 VAL A CA 1
ATOM 1368 C C . VAL A 1 165 ? 10.577 -3.421 14.805 1.00 76.62 165 VAL A C 1
ATOM 1370 O O . VAL A 1 165 ? 10.290 -3.366 15.994 1.00 76.62 165 VAL A O 1
ATOM 1373 N N . ALA A 1 166 ? 10.841 -2.318 14.101 1.00 71.94 166 ALA A N 1
ATOM 1374 C CA . ALA A 1 166 ? 10.845 -0.980 14.700 1.00 71.94 166 ALA A CA 1
ATOM 1375 C C . ALA A 1 166 ? 9.447 -0.508 15.141 1.00 71.94 166 ALA A C 1
ATOM 1377 O O . ALA A 1 166 ? 9.304 0.228 16.118 1.00 71.94 166 ALA A O 1
ATOM 1378 N N . ASN A 1 167 ? 8.399 -0.946 14.443 1.00 70.00 167 ASN A N 1
ATOM 1379 C CA . ASN A 1 167 ? 7.040 -0.475 14.688 1.00 70.00 167 ASN A CA 1
ATOM 1380 C C . ASN A 1 167 ? 6.291 -1.264 15.776 1.00 70.00 167 ASN A C 1
ATOM 1382 O O . ASN A 1 167 ? 5.374 -0.718 16.399 1.00 70.00 167 ASN A O 1
ATOM 1386 N N . ILE A 1 168 ? 6.694 -2.508 16.064 1.00 68.44 168 ILE A N 1
ATOM 1387 C CA . ILE A 1 168 ? 6.109 -3.314 17.147 1.00 68.44 168 ILE A CA 1
ATOM 1388 C C . ILE A 1 168 ? 6.295 -2.632 18.520 1.00 68.44 168 ILE A C 1
ATOM 1390 O O . ILE A 1 168 ? 5.282 -2.332 19.159 1.00 68.44 168 ILE A O 1
ATOM 1394 N N . PRO A 1 169 ? 7.519 -2.300 18.984 1.00 58.22 169 PRO A N 1
ATOM 1395 C CA . PRO A 1 169 ? 7.729 -1.666 20.285 1.00 58.22 169 PRO A CA 1
ATOM 1396 C C . PRO A 1 169 ? 6.989 -0.340 20.408 1.00 58.22 169 PRO A C 1
ATOM 1398 O O . PRO A 1 169 ? 6.394 -0.064 21.442 1.00 58.22 169 PRO A O 1
ATOM 1401 N N . MET A 1 170 ? 6.959 0.465 19.343 1.00 59.44 170 MET A N 1
ATOM 1402 C CA . MET A 1 170 ? 6.311 1.775 19.373 1.00 59.44 170 MET A CA 1
ATOM 1403 C C . MET A 1 170 ? 4.789 1.673 19.558 1.00 59.44 170 MET A C 1
ATOM 1405 O O . MET A 1 170 ? 4.186 2.526 20.215 1.00 59.44 170 MET A O 1
ATOM 1409 N N . SER A 1 171 ? 4.167 0.605 19.050 1.00 58.44 171 SER A N 1
ATOM 1410 C CA . SER A 1 171 ? 2.752 0.316 19.308 1.00 58.44 171 SER A CA 1
ATOM 1411 C C . SER A 1 171 ? 2.487 -0.129 20.757 1.00 58.44 171 SER A C 1
ATOM 1413 O O . SER A 1 171 ? 1.496 0.302 21.349 1.00 58.44 171 SER A O 1
ATOM 1415 N N . PHE A 1 172 ? 3.405 -0.889 21.370 1.00 56.25 172 PHE A N 1
ATOM 1416 C CA . PHE A 1 172 ? 3.316 -1.320 22.773 1.00 56.25 172 PHE A CA 1
ATOM 1417 C C . PHE A 1 172 ? 3.635 -0.202 23.779 1.00 56.25 172 PHE A C 1
ATOM 1419 O O . PHE A 1 172 ? 2.925 -0.048 24.771 1.00 56.25 172 PHE A O 1
ATOM 1426 N N . VAL A 1 173 ? 4.653 0.622 23.522 1.00 54.41 173 VAL A N 1
ATOM 1427 C CA . VAL A 1 173 ? 5.041 1.747 24.393 1.00 54.41 173 VAL A CA 1
ATOM 1428 C C . VAL A 1 173 ? 3.915 2.779 24.478 1.00 54.41 173 VAL A C 1
ATOM 1430 O O . VAL A 1 173 ? 3.524 3.161 25.577 1.00 54.41 173 VAL A O 1
ATOM 1433 N N . ARG A 1 174 ? 3.284 3.137 23.351 1.00 57.28 174 ARG A N 1
ATOM 1434 C CA . ARG A 1 174 ? 2.122 4.048 23.350 1.00 57.28 174 ARG A CA 1
ATOM 1435 C C . ARG A 1 174 ? 0.886 3.469 24.049 1.00 57.28 174 ARG A C 1
ATOM 1437 O O . ARG A 1 174 ? 0.064 4.231 24.559 1.00 57.28 174 ARG A O 1
ATOM 1444 N N . ALA A 1 175 ? 0.722 2.145 24.063 1.00 56.03 175 ALA A N 1
ATOM 1445 C CA . ALA A 1 175 ? -0.342 1.491 24.825 1.00 56.03 175 ALA A CA 1
ATOM 1446 C C . ALA A 1 175 ? -0.064 1.554 26.339 1.00 56.03 175 ALA A C 1
ATOM 1448 O O . ALA A 1 175 ? -0.970 1.843 27.121 1.00 56.03 175 ALA A O 1
ATOM 1449 N N . ASN A 1 176 ? 1.198 1.377 26.738 1.00 50.88 176 ASN A N 1
ATOM 1450 C CA . ASN A 1 176 ? 1.627 1.459 28.133 1.00 50.88 176 ASN A CA 1
ATOM 1451 C C . ASN A 1 176 ? 1.579 2.894 28.686 1.00 50.88 176 ASN A C 1
ATOM 1453 O O . ASN A 1 176 ? 1.109 3.092 29.804 1.00 50.88 176 ASN A O 1
ATOM 1457 N N . GLU A 1 177 ? 1.959 3.912 27.909 1.00 49.38 177 GLU A N 1
ATOM 1458 C CA . GLU A 1 177 ? 1.897 5.323 28.337 1.00 49.38 177 GLU A CA 1
ATOM 1459 C C . GLU A 1 177 ? 0.467 5.783 28.677 1.00 49.38 177 GLU A C 1
ATOM 1461 O O . GLU A 1 177 ? 0.256 6.498 29.658 1.00 49.38 177 GLU A O 1
ATOM 1466 N N . LYS A 1 178 ? -0.546 5.307 27.938 1.00 49.50 178 LYS A N 1
ATOM 1467 C CA . LYS A 1 178 ? -1.961 5.566 28.265 1.00 49.50 178 LYS A CA 1
ATOM 1468 C C . LYS A 1 178 ? -2.425 4.854 29.535 1.00 49.50 178 LYS A C 1
ATOM 1470 O O . LYS A 1 178 ? -3.343 5.331 30.193 1.00 49.50 178 LYS A O 1
ATOM 1475 N N . SER A 1 179 ? -1.810 3.728 29.892 1.00 46.88 179 SER A N 1
ATOM 1476 C CA . SER A 1 179 ? -2.148 3.005 31.120 1.00 46.88 179 SER A CA 1
ATOM 1477 C C . SER A 1 179 ? -1.536 3.653 32.368 1.00 46.88 179 SER A C 1
ATOM 1479 O O . SER A 1 179 ? -2.112 3.546 33.453 1.00 46.88 179 SER A O 1
ATOM 1481 N N . TYR A 1 180 ? -0.399 4.344 32.235 1.00 44.88 180 TYR A N 1
ATOM 1482 C CA . TYR A 1 180 ? 0.252 5.037 33.352 1.00 44.88 180 TYR A CA 1
ATOM 1483 C C . TYR A 1 180 ? -0.478 6.322 33.763 1.00 44.88 180 TYR A C 1
ATOM 1485 O O . TYR A 1 180 ? -0.627 6.573 34.960 1.00 44.88 180 TYR A O 1
ATOM 1493 N N . SER A 1 181 ? -1.010 7.100 32.814 1.00 45.25 181 SER A N 1
ATOM 1494 C CA . SER A 1 181 ? -1.747 8.337 33.129 1.00 45.25 181 SER A CA 1
ATOM 1495 C C . SER A 1 181 ? -3.044 8.088 33.912 1.00 45.25 181 SER A C 1
ATOM 1497 O O . SER A 1 181 ? -3.413 8.890 34.770 1.00 45.25 181 SER A O 1
ATOM 1499 N N . ILE A 1 182 ? -3.697 6.942 33.694 1.00 50.41 182 ILE A N 1
ATOM 1500 C CA . ILE A 1 182 ? -4.901 6.539 34.436 1.00 50.41 182 ILE A CA 1
ATOM 1501 C C . ILE A 1 182 ? -4.545 6.130 35.875 1.00 50.41 182 ILE A C 1
ATOM 1503 O O . ILE A 1 182 ? -5.272 6.472 36.808 1.00 50.41 182 ILE A O 1
ATOM 1507 N N . LYS A 1 183 ? -3.402 5.461 36.092 1.00 50.41 183 LYS A N 1
ATOM 1508 C CA . LYS A 1 183 ? -2.940 5.076 37.438 1.00 50.41 183 LYS A CA 1
ATOM 1509 C C . LYS A 1 183 ? -2.620 6.292 38.310 1.00 50.41 183 LYS A C 1
ATOM 1511 O O . LYS A 1 183 ? -3.046 6.333 39.461 1.00 50.41 183 LYS A O 1
ATOM 1516 N N . VAL A 1 184 ? -1.948 7.295 37.741 1.00 53.81 184 VAL A N 1
ATOM 1517 C CA . VAL A 1 184 ? -1.607 8.541 38.449 1.00 53.81 184 VAL A CA 1
ATOM 1518 C C . VAL A 1 184 ? -2.868 9.324 38.828 1.00 53.81 184 VAL A C 1
ATOM 1520 O O . VAL A 1 184 ? -3.003 9.744 39.974 1.00 53.81 184 VAL A O 1
ATOM 1523 N N . LEU A 1 185 ? -3.841 9.456 37.917 1.00 48.22 185 LEU A N 1
ATOM 1524 C CA . LEU A 1 185 ? -5.098 10.155 38.207 1.00 48.22 185 LEU A CA 1
ATOM 1525 C C . LEU A 1 185 ? -5.938 9.430 39.274 1.00 48.22 185 LEU A C 1
ATOM 1527 O O . LEU A 1 185 ? -6.502 10.0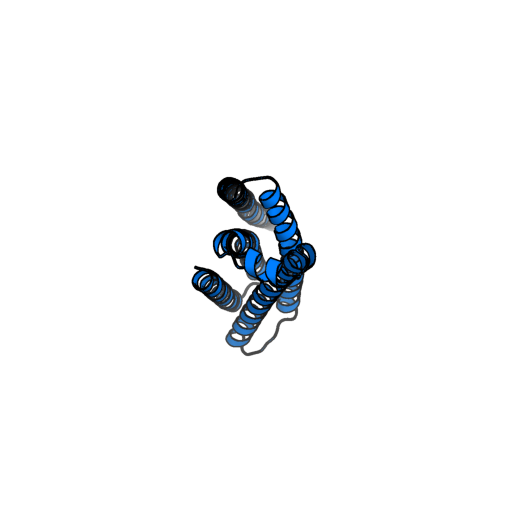73 40.158 1.00 48.22 185 LEU A O 1
ATOM 1531 N N . THR A 1 186 ? -5.987 8.095 39.224 1.00 54.03 186 THR A N 1
ATOM 1532 C CA . THR A 1 186 ? -6.732 7.290 40.206 1.00 54.03 186 THR A CA 1
ATOM 1533 C C . THR A 1 186 ? -6.110 7.409 41.599 1.00 54.03 186 THR A C 1
ATOM 1535 O O . THR A 1 186 ? -6.844 7.613 42.559 1.00 54.03 186 THR A O 1
ATOM 1538 N N . GLN A 1 187 ? -4.773 7.387 41.707 1.00 50.31 187 GLN A N 1
ATOM 1539 C CA . GLN A 1 187 ? -4.064 7.611 42.975 1.00 50.31 187 GLN A CA 1
ATOM 1540 C C . GLN A 1 187 ? -4.332 9.001 43.569 1.00 50.31 187 GLN A C 1
ATOM 1542 O O . GLN A 1 187 ? -4.582 9.108 44.771 1.00 50.31 187 GLN A O 1
ATOM 1547 N N . ILE A 1 188 ? -4.338 10.049 42.738 1.00 54.22 188 ILE A N 1
ATOM 1548 C CA . ILE A 1 188 ? -4.612 11.426 43.177 1.00 54.22 188 ILE A CA 1
ATOM 1549 C C . ILE A 1 188 ? -6.057 11.572 43.678 1.00 54.22 188 ILE A C 1
ATOM 1551 O O . ILE A 1 188 ? -6.289 12.220 44.696 1.00 54.22 188 ILE A O 1
ATOM 1555 N N . ILE A 1 189 ? -7.033 10.942 43.015 1.00 56.16 189 ILE A N 1
ATOM 1556 C CA . ILE A 1 189 ? -8.437 10.972 43.454 1.00 56.16 189 ILE A CA 1
ATOM 1557 C C . ILE A 1 189 ? -8.620 10.205 44.773 1.00 56.16 189 ILE A C 1
ATOM 1559 O O . ILE A 1 189 ? -9.274 10.721 45.676 1.00 56.16 189 ILE A O 1
ATOM 1563 N N . THR A 1 190 ? -8.004 9.029 44.942 1.00 52.47 190 THR A N 1
ATOM 1564 C CA . THR A 1 190 ? -8.066 8.295 46.222 1.00 52.47 190 THR A CA 1
ATOM 1565 C C . THR A 1 190 ? -7.400 9.037 47.378 1.00 52.47 190 THR A C 1
ATOM 1567 O O . THR A 1 190 ? -7.910 8.976 48.490 1.00 52.47 190 THR A O 1
ATOM 1570 N N . MET A 1 191 ? -6.315 9.784 47.138 1.00 50.84 191 MET A N 1
ATOM 1571 C CA . MET A 1 191 ? -5.707 10.627 48.177 1.00 50.84 191 MET A CA 1
ATOM 1572 C C . MET A 1 191 ? -6.598 11.811 48.573 1.00 50.84 191 MET A C 1
ATOM 1574 O O . MET A 1 191 ? -6.589 12.202 49.732 1.00 50.84 191 MET A O 1
ATOM 1578 N N . LYS A 1 192 ? -7.395 12.353 47.645 1.00 45.88 192 LYS A N 1
ATOM 1579 C CA . LYS A 1 192 ? -8.281 13.502 47.897 1.00 45.88 192 LYS A CA 1
ATOM 1580 C C . LYS A 1 192 ? -9.604 13.138 48.587 1.00 45.88 192 LYS A C 1
ATOM 1582 O O . LYS A 1 192 ? -10.286 14.022 49.081 1.00 45.88 192 LYS A O 1
ATOM 1587 N N . ILE A 1 193 ? -9.987 11.860 48.580 1.00 51.44 193 ILE A N 1
ATOM 1588 C CA . ILE A 1 193 ? -11.182 11.343 49.278 1.00 51.44 193 ILE A CA 1
ATOM 1589 C C . ILE A 1 193 ? -10.848 10.939 50.729 1.00 51.44 193 ILE A C 1
ATOM 1591 O O . ILE A 1 193 ? -11.744 10.821 51.558 1.00 51.44 193 ILE A O 1
ATOM 1595 N N . LEU A 1 194 ? -9.563 10.742 51.042 1.00 46.59 194 LEU A N 1
ATOM 1596 C CA . LEU A 1 194 ? -9.060 10.360 52.368 1.00 46.59 194 LEU A CA 1
ATOM 1597 C C . LEU A 1 194 ? -8.553 11.548 53.215 1.00 46.59 194 LEU A C 1
ATOM 1599 O O . LEU A 1 194 ? -8.034 11.318 54.306 1.00 46.59 194 LEU A O 1
ATOM 1603 N N . SER A 1 195 ? -8.699 12.785 52.725 1.00 42.41 195 SER A N 1
ATOM 1604 C CA . SER A 1 195 ? -8.395 14.047 53.425 1.00 42.41 195 SER A CA 1
ATOM 1605 C C . SER A 1 195 ? -9.660 14.862 53.642 1.00 42.41 195 SER A C 1
ATOM 1607 O O . SER A 1 195 ? -9.844 15.381 54.760 1.00 42.41 195 SER A O 1
#

Radius of gyration: 22.26 Å; chains: 1; bounding box: 48×30×88 Å

Secondary structure (DSSP, 8-state):
-HHHHHHHHHHHHHHHHHHHHH---HHHHHHHHHHHHHHIIIIIIHHHHHHHHHHHHHHHHHSSHHHHHHHTT--HHHHHHHHHHHHHHHHHHHHHHHHHHHHHHHHHHTTT---HHHHHHHHHHHHHHHHHHHHHHHHHHHHHHHS-HHHHHHHHHHHHHHHHHHHHHHHHHHHHHHHHHHHHHHHHHHHHH--

Organism: Mycoplasma mycoides subsp. mycoides SC (strain CCUG 32753 / NCTC 10114 / PG1) (NCBI:txid272632)

pLDDT: mean 70.21, std 11.3, range [42.41, 84.88]